Protein AF-A0A3M1JI73-F1 (afdb_monomer)

Radius of gyration: 30.57 Å; Cα contacts (8 Å, |Δi|>4): 329; chains: 1; bounding box: 72×47×86 Å

Foldseek 3Di:
DDDDDDDDDDDDDDDDDDDDDDDDDDDDDPDDDDDDDPDPPPVVVVVVVVVVVVVVVVVVVVVVVVPPPQQDWDDALNWTWGQDPQATWTDQPNDIDGANDDPVVLVVADDDLVLLVLQLVEQEEEEEEEPPAPCVPLQVVLLVSLQVLCCVPRVRHYHYEYCDDDPVDPHHNDDQVNADSHYAYEYEYEDPDAHWDDDPSYIYGYDPHSSSSSSNSRSSSCSNSVSHD

pLDDT: mean 89.9, std 13.48, range [47.12, 98.75]

Sequence (229 aa):
MTRKEKNKEPHEPRTKRINIKPPARSPMSYFRPKPRRRKKDNRSTKILLTVVTAFLMITSIIGFLGNSQNTEGIDYKGYTFTQTPQGWNVKVGEEKYTFYTNPYEAEKYNLSSDAVEMLKASKYIVATFDTSFDDLQALDIARFDLANELDSGLGITVFSGVAEENSTYPLPVITCDNATSMIPVVYFKSSDRAMIKRDGFCVVLEAPTGVTALKLKDRLVYGMLGIME

Secondary structure (DSSP, 8-state):
----PPP-PPPP--------PPPPPPP----PPPP-------HHHHHHHHHHHHHHHHHHHHHHHHT-----EEEETTEEEEEETTEEEEEETTEEEEESS-HHHHTTS---HHHHHHHHT-SEEEEEE-TT-TTHHHHHHHHHHHHHHHHHHH--EEEEEESS--SS----B--GGG--SSS-EEEEEE-SS-EEEEETTEEEEEESSHHHHHHHHHHHHHHHTTS--

Mean predicted aligned error: 9.88 Å

Structure (mmCIF, N/CA/C/O backbone):
data_AF-A0A3M1JI73-F1
#
_entry.id   AF-A0A3M1JI73-F1
#
loop_
_atom_site.group_PDB
_atom_site.id
_atom_site.type_symbol
_atom_site.label_atom_id
_atom_site.label_alt_id
_atom_site.label_comp_id
_atom_site.label_asym_id
_atom_site.label_entity_id
_atom_site.label_seq_id
_atom_site.pdbx_PDB_ins_code
_atom_site.Cartn_x
_atom_site.Cartn_y
_atom_site.Cartn_z
_atom_site.occupancy
_atom_site.B_iso_or_equiv
_atom_site.auth_seq_id
_atom_site.auth_comp_id
_atom_site.auth_asym_id
_atom_site.auth_atom_id
_atom_site.pdbx_PDB_model_num
ATOM 1 N N . MET A 1 1 ? 50.535 -16.342 -10.534 1.00 48.78 1 MET A N 1
ATOM 2 C CA . MET A 1 1 ? 50.905 -15.177 -9.699 1.00 48.78 1 MET A CA 1
ATOM 3 C C . MET A 1 1 ? 49.702 -14.797 -8.850 1.00 48.78 1 MET A C 1
ATOM 5 O O . MET A 1 1 ? 48.779 -14.173 -9.346 1.00 48.78 1 MET A O 1
ATOM 9 N N . THR A 1 2 ? 49.664 -15.271 -7.609 1.00 47.12 2 THR A N 1
ATOM 10 C CA . THR A 1 2 ? 48.548 -15.131 -6.663 1.00 47.12 2 THR A CA 1
ATOM 11 C C . THR A 1 2 ? 48.867 -14.019 -5.665 1.00 47.12 2 THR A C 1
ATOM 13 O O . THR A 1 2 ? 49.821 -14.123 -4.894 1.00 47.12 2 THR A O 1
ATOM 16 N N . ARG A 1 3 ? 48.103 -12.920 -5.694 1.00 52.53 3 ARG A N 1
ATOM 17 C CA . ARG A 1 3 ? 48.295 -11.772 -4.797 1.00 52.53 3 ARG A CA 1
ATOM 18 C C . ARG A 1 3 ? 47.356 -11.923 -3.596 1.00 52.53 3 ARG A C 1
ATOM 20 O O . ARG A 1 3 ? 46.146 -11.833 -3.741 1.00 52.53 3 ARG A O 1
ATOM 27 N N . LYS A 1 4 ? 47.934 -12.210 -2.426 1.00 56.59 4 LYS A N 1
ATOM 28 C CA . LYS A 1 4 ? 47.247 -12.248 -1.125 1.00 56.59 4 LYS A CA 1
ATOM 29 C C . LYS A 1 4 ? 46.844 -10.827 -0.718 1.00 56.59 4 LYS A C 1
ATOM 31 O O . LYS A 1 4 ? 47.727 -10.011 -0.454 1.00 56.59 4 LYS A O 1
ATOM 36 N N . GLU A 1 5 ? 45.548 -10.547 -0.626 1.00 65.56 5 GLU A N 1
ATOM 37 C CA . GLU A 1 5 ? 45.034 -9.348 0.042 1.00 65.56 5 GLU A CA 1
ATOM 38 C C . GLU A 1 5 ? 44.961 -9.576 1.555 1.00 65.56 5 GLU A C 1
ATOM 40 O O . GLU A 1 5 ? 44.423 -10.570 2.043 1.00 65.56 5 GLU A O 1
ATOM 45 N N . LYS A 1 6 ? 45.598 -8.668 2.301 1.00 63.50 6 LYS A N 1
ATOM 46 C CA . LYS A 1 6 ? 45.660 -8.664 3.762 1.00 63.50 6 LYS A CA 1
ATOM 47 C C . LYS A 1 6 ? 44.388 -8.034 4.321 1.00 63.50 6 LYS A C 1
ATOM 49 O O . LYS A 1 6 ? 44.134 -6.854 4.098 1.00 63.50 6 LYS A O 1
ATOM 54 N N . ASN A 1 7 ? 43.663 -8.826 5.101 1.00 61.94 7 ASN A N 1
ATOM 55 C CA . ASN A 1 7 ? 42.536 -8.406 5.921 1.00 61.94 7 ASN A CA 1
ATOM 56 C C . ASN A 1 7 ? 43.007 -7.382 6.972 1.00 61.94 7 ASN A C 1
ATOM 58 O O . ASN A 1 7 ? 43.994 -7.626 7.670 1.00 61.94 7 ASN A O 1
ATOM 62 N N . LYS A 1 8 ? 42.342 -6.227 7.056 1.00 66.38 8 LYS A N 1
ATOM 63 C CA . LYS A 1 8 ? 42.662 -5.139 7.991 1.00 66.38 8 LYS A CA 1
ATOM 64 C C . LYS A 1 8 ? 41.531 -5.066 9.015 1.00 66.38 8 LYS A C 1
ATOM 66 O O . LYS A 1 8 ? 40.415 -4.699 8.666 1.00 66.38 8 LYS A O 1
ATOM 71 N N . GLU A 1 9 ? 41.815 -5.473 10.248 1.00 68.06 9 GLU A N 1
ATOM 72 C CA . GLU A 1 9 ? 40.851 -5.453 11.353 1.00 68.06 9 GLU A CA 1
ATOM 73 C C . GLU A 1 9 ? 40.392 -4.016 11.676 1.00 68.06 9 GLU A C 1
ATOM 75 O O . GLU A 1 9 ? 41.216 -3.091 11.674 1.00 68.06 9 GLU A O 1
ATOM 80 N N . PRO A 1 10 ? 39.097 -3.799 11.967 1.00 63.56 10 PRO A N 1
ATOM 81 C CA . PRO A 1 10 ? 38.590 -2.500 12.379 1.00 63.56 10 PRO A CA 1
ATOM 82 C C . PRO A 1 10 ? 38.973 -2.200 13.835 1.00 63.56 10 PRO A C 1
ATOM 84 O O . PRO A 1 10 ? 38.642 -2.934 14.762 1.00 63.56 10 PRO A O 1
ATOM 87 N N . HIS A 1 11 ? 39.669 -1.079 14.025 1.00 66.56 11 HIS A N 1
ATOM 88 C CA . HIS A 1 11 ? 40.006 -0.524 15.332 1.00 66.56 11 HIS A CA 1
ATOM 89 C C . HIS A 1 11 ? 38.744 -0.063 16.078 1.00 66.56 11 HIS A C 1
ATOM 91 O O . HIS A 1 11 ? 38.070 0.880 15.665 1.00 66.56 11 HIS A O 1
ATOM 97 N N . GLU A 1 12 ? 38.475 -0.693 17.217 1.00 68.12 12 GLU A N 1
ATOM 98 C CA . GLU A 1 12 ? 37.435 -0.311 18.170 1.00 68.12 12 GLU A CA 1
ATOM 99 C C . GLU A 1 12 ? 37.761 1.059 18.817 1.00 68.12 12 GLU A C 1
ATOM 101 O O . GLU A 1 12 ? 38.858 1.248 19.364 1.00 68.12 12 GLU A O 1
ATOM 106 N N . PRO A 1 13 ? 36.859 2.058 18.763 1.00 67.00 13 PRO A N 1
ATOM 107 C CA . PRO A 1 13 ? 37.115 3.365 19.351 1.00 67.00 13 PRO A CA 1
ATOM 108 C C . PRO A 1 13 ? 37.049 3.301 20.883 1.00 67.00 13 PRO A C 1
ATOM 110 O O . PRO A 1 13 ? 35.998 3.095 21.485 1.00 67.00 13 PRO A O 1
ATOM 113 N N . ARG A 1 14 ? 38.197 3.550 21.528 1.00 65.50 14 ARG A N 1
ATOM 114 C CA . ARG A 1 14 ? 38.317 3.735 22.983 1.00 65.50 14 ARG A CA 1
ATOM 115 C C . ARG A 1 14 ? 37.369 4.835 23.473 1.00 65.50 14 ARG A C 1
ATOM 117 O O . ARG A 1 14 ? 37.613 6.024 23.257 1.00 65.50 14 ARG A O 1
ATOM 124 N N . THR A 1 15 ? 36.343 4.445 24.220 1.00 66.12 15 THR A N 1
ATOM 125 C CA . THR A 1 15 ? 35.482 5.349 24.986 1.00 66.12 15 THR A CA 1
ATOM 126 C C . THR A 1 15 ? 36.305 6.075 26.056 1.00 66.12 15 THR A C 1
ATOM 128 O O . THR A 1 15 ? 36.817 5.489 27.013 1.00 66.12 15 THR A O 1
ATOM 131 N N . LYS A 1 16 ? 36.477 7.392 25.882 1.00 68.81 16 LYS A N 1
ATOM 132 C CA . LYS A 1 16 ? 37.127 8.263 26.869 1.00 68.81 16 LYS A CA 1
ATOM 133 C C . LYS A 1 16 ? 36.244 8.349 28.114 1.00 68.81 16 LYS A C 1
ATOM 135 O O . LYS A 1 16 ? 35.147 8.898 28.065 1.00 68.81 16 LYS A O 1
ATOM 140 N N . ARG A 1 17 ? 36.742 7.836 29.242 1.00 62.91 17 ARG A N 1
ATOM 141 C CA . ARG A 1 17 ? 36.135 8.040 30.564 1.00 62.91 17 ARG A CA 1
ATOM 142 C C . ARG A 1 17 ? 36.169 9.530 30.906 1.00 62.91 17 ARG A C 1
ATOM 144 O O . ARG A 1 17 ? 37.239 10.090 31.133 1.00 62.91 17 ARG A O 1
ATOM 151 N N . ILE A 1 18 ? 35.001 10.163 30.938 1.00 69.31 18 ILE A N 1
ATOM 152 C CA . ILE A 1 18 ? 34.836 11.530 31.433 1.00 69.31 18 ILE A CA 1
ATOM 153 C C . ILE A 1 18 ? 34.866 11.462 32.961 1.00 69.31 18 ILE A C 1
ATOM 155 O O . ILE A 1 18 ? 33.997 10.863 33.591 1.00 69.31 18 ILE A O 1
ATOM 159 N N . ASN A 1 19 ? 35.911 12.038 33.551 1.00 67.19 19 ASN A N 1
ATOM 160 C CA . ASN A 1 19 ? 36.108 12.094 34.993 1.00 67.19 19 ASN A CA 1
ATOM 161 C C . ASN A 1 19 ? 35.297 13.275 35.554 1.00 67.19 19 ASN A C 1
ATOM 163 O O . ASN A 1 19 ? 35.737 14.424 35.503 1.00 67.19 19 ASN A O 1
ATOM 167 N N . ILE A 1 20 ? 34.073 13.003 36.010 1.00 72.12 20 ILE A N 1
ATOM 168 C CA . ILE A 1 20 ? 33.179 14.022 36.570 1.00 72.12 20 ILE A CA 1
ATOM 169 C C . ILE A 1 20 ? 33.630 14.319 38.003 1.00 72.12 20 ILE A C 1
ATOM 171 O O . ILE A 1 20 ? 33.486 13.499 38.909 1.00 72.12 20 ILE A O 1
ATOM 175 N N . LYS A 1 21 ? 34.199 15.510 38.198 1.00 71.56 21 LYS A N 1
ATOM 176 C CA . LYS A 1 21 ? 34.632 16.023 39.500 1.00 71.56 21 LYS A CA 1
ATOM 177 C C . LYS A 1 21 ? 33.398 16.248 40.394 1.00 71.56 21 LYS A C 1
ATOM 179 O O . LYS A 1 21 ? 32.479 16.946 39.964 1.00 71.56 21 LYS A O 1
ATOM 184 N N . PRO A 1 22 ? 33.347 15.694 41.617 1.00 71.00 22 PRO A N 1
ATOM 185 C CA . PRO A 1 22 ? 32.210 15.894 42.508 1.00 71.00 22 PRO A CA 1
ATOM 186 C C . PRO A 1 22 ? 32.094 17.373 42.926 1.00 71.00 22 PRO A C 1
ATOM 188 O O . PRO A 1 22 ? 33.119 18.010 43.195 1.00 71.00 22 PRO A O 1
ATOM 191 N N . PRO A 1 23 ? 30.873 17.939 42.985 1.00 74.38 23 PRO A N 1
ATOM 192 C CA . PRO A 1 23 ? 30.669 19.330 43.369 1.00 74.38 23 PRO A CA 1
ATOM 193 C C . PRO A 1 23 ? 31.001 19.563 44.849 1.00 74.38 23 PRO A C 1
ATOM 195 O O . PRO A 1 23 ? 30.750 18.722 45.715 1.00 74.38 23 PRO A O 1
ATOM 198 N N . ALA A 1 24 ? 31.583 20.732 45.126 1.00 73.12 24 ALA A N 1
ATOM 199 C CA . ALA A 1 24 ? 31.997 21.164 46.454 1.00 73.12 24 ALA A CA 1
ATOM 200 C C . ALA A 1 24 ? 30.797 21.277 47.409 1.00 73.12 24 ALA A C 1
ATOM 202 O O . ALA A 1 24 ? 29.777 21.884 47.081 1.00 73.12 24 ALA A O 1
ATOM 203 N N . ARG A 1 25 ? 30.933 20.697 48.608 1.00 65.50 25 ARG A N 1
ATOM 204 C CA . ARG A 1 25 ? 29.928 20.776 49.676 1.00 65.50 25 ARG A CA 1
ATOM 205 C C . ARG A 1 25 ? 29.866 22.202 50.222 1.00 65.50 25 ARG A C 1
ATOM 207 O O . ARG A 1 25 ? 30.849 22.700 50.765 1.00 65.50 25 ARG A O 1
ATOM 214 N N . SER A 1 26 ? 28.710 22.837 50.090 1.00 75.88 26 SER A N 1
ATOM 215 C CA . SER A 1 26 ? 28.404 24.141 50.674 1.00 75.88 26 SER A CA 1
ATOM 216 C C . SER A 1 26 ? 28.192 24.049 52.196 1.00 75.88 26 SER A C 1
ATOM 218 O O . SER A 1 26 ? 27.747 23.013 52.700 1.00 75.88 26 SER A O 1
ATOM 220 N N . PRO A 1 27 ? 28.526 25.116 52.948 1.00 63.53 27 PRO A N 1
ATOM 221 C CA . PRO A 1 27 ? 28.460 25.131 54.404 1.00 63.53 27 PRO A CA 1
ATOM 222 C C . PRO A 1 27 ? 27.018 25.013 54.909 1.00 63.53 27 PRO A C 1
ATOM 224 O O . PRO A 1 27 ? 26.107 25.706 54.457 1.00 63.53 27 PRO A O 1
ATOM 227 N N . MET A 1 28 ? 26.842 24.114 55.874 1.00 57.91 28 MET A N 1
ATOM 228 C CA . MET A 1 28 ? 25.580 23.794 56.528 1.00 57.91 28 MET A CA 1
ATOM 229 C C . MET A 1 28 ? 25.112 24.997 57.363 1.00 57.91 28 MET A C 1
ATOM 231 O O . MET A 1 28 ? 25.656 25.282 58.429 1.00 57.91 28 MET A O 1
ATOM 235 N N . SER A 1 29 ? 24.116 25.731 56.858 1.00 69.31 29 SER A N 1
ATOM 236 C CA . SER A 1 29 ? 23.480 26.821 57.593 1.00 69.31 29 SER A CA 1
ATOM 237 C C . SER A 1 29 ? 22.539 26.245 58.654 1.00 69.31 29 SER A C 1
ATOM 239 O O . SER A 1 29 ? 21.631 25.463 58.369 1.00 69.31 29 SER A O 1
ATOM 241 N N . TYR A 1 30 ? 22.781 26.607 59.915 1.00 70.00 30 TYR A N 1
ATOM 242 C CA . TYR A 1 30 ? 21.954 26.190 61.043 1.00 70.00 30 TYR A CA 1
ATOM 243 C C . TYR A 1 30 ? 20.571 26.837 60.941 1.00 70.00 30 TYR A C 1
ATOM 245 O O . TYR A 1 30 ? 20.362 28.004 61.278 1.00 70.00 30 TYR A O 1
ATOM 253 N N . PHE A 1 31 ? 19.615 26.051 60.453 1.00 70.25 31 PHE A N 1
ATOM 254 C CA . PHE A 1 31 ? 18.215 26.423 60.343 1.00 70.25 31 PHE A CA 1
ATOM 255 C C . PHE A 1 31 ? 17.619 26.551 61.751 1.00 70.25 31 PHE A C 1
ATOM 257 O O . PHE A 1 31 ? 17.364 25.554 62.424 1.00 70.25 31 PHE A O 1
ATOM 264 N N . ARG A 1 32 ? 17.404 27.783 62.229 1.00 67.56 32 ARG A N 1
ATOM 265 C CA . ARG A 1 32 ? 16.674 28.018 63.484 1.00 67.56 32 ARG A CA 1
ATOM 266 C C . ARG A 1 32 ? 15.195 27.658 63.274 1.00 67.56 32 ARG A C 1
ATOM 268 O O . ARG A 1 32 ? 14.540 28.298 62.445 1.00 67.56 32 ARG A O 1
ATOM 275 N N . PRO A 1 33 ? 14.636 26.670 63.995 1.00 66.00 33 PRO A N 1
ATOM 276 C CA . PRO A 1 33 ? 13.236 26.305 63.841 1.00 66.00 33 PRO A CA 1
ATOM 277 C C . PRO A 1 33 ? 12.342 27.455 64.323 1.00 66.00 33 PRO A C 1
ATOM 279 O O . PRO A 1 33 ? 12.358 27.834 65.492 1.00 66.00 33 PRO A O 1
ATOM 282 N N . LYS A 1 34 ? 11.557 28.031 63.404 1.00 73.06 34 LYS A N 1
ATOM 283 C CA . LYS A 1 34 ? 10.519 29.016 63.739 1.00 73.06 34 LYS A CA 1
ATOM 284 C C . LYS A 1 34 ? 9.459 28.366 64.648 1.00 73.06 34 LYS A C 1
ATOM 286 O O . LYS A 1 34 ? 9.095 27.210 64.415 1.00 73.06 34 LYS A O 1
ATOM 291 N N . PRO A 1 35 ? 8.916 29.093 65.642 1.00 66.38 35 PRO A N 1
ATOM 292 C CA . PRO A 1 35 ? 7.883 28.572 66.531 1.00 66.38 35 PRO A CA 1
ATOM 293 C C . PRO A 1 35 ? 6.655 28.111 65.733 1.00 66.38 35 PRO A C 1
ATOM 295 O O . PRO A 1 35 ? 6.082 28.859 64.935 1.00 66.38 35 PRO A O 1
ATOM 298 N N . ARG A 1 36 ? 6.265 26.846 65.943 1.00 60.78 36 ARG A N 1
ATOM 299 C CA . ARG A 1 36 ? 5.090 26.204 65.337 1.00 60.78 36 ARG A CA 1
ATOM 300 C C . ARG A 1 36 ? 3.821 26.945 65.768 1.00 60.78 36 ARG A C 1
ATOM 302 O O . ARG A 1 36 ? 3.262 26.672 66.827 1.00 60.78 36 ARG A O 1
ATOM 309 N N . ARG A 1 37 ? 3.321 27.849 64.919 1.00 65.19 37 ARG A N 1
ATOM 310 C CA . ARG A 1 37 ? 1.927 28.309 64.990 1.00 65.19 37 ARG A CA 1
ATOM 311 C C . ARG A 1 37 ? 1.029 27.071 64.910 1.00 65.19 37 ARG A C 1
ATOM 313 O O . ARG A 1 37 ? 1.147 26.299 63.957 1.00 65.19 37 ARG A O 1
ATOM 320 N N . ARG A 1 38 ? 0.167 26.861 65.913 1.00 57.44 38 ARG A N 1
ATOM 321 C CA . ARG A 1 38 ? -0.858 25.805 65.917 1.00 57.44 38 ARG A CA 1
ATOM 322 C C . ARG A 1 38 ? -1.724 25.974 64.665 1.00 57.44 38 ARG A C 1
ATOM 324 O O . ARG A 1 38 ? -2.597 26.835 64.618 1.00 57.44 38 ARG A O 1
ATOM 331 N N . LYS A 1 39 ? -1.439 25.182 63.627 1.00 60.97 39 LYS A N 1
ATOM 332 C CA . LYS A 1 39 ? -2.298 25.048 62.449 1.00 60.97 39 LYS A CA 1
ATOM 333 C C . LYS A 1 39 ? -3.611 24.454 62.944 1.00 60.97 39 LYS A C 1
ATOM 335 O O . LYS A 1 39 ? -3.631 23.304 63.372 1.00 60.97 39 LYS A O 1
ATOM 340 N N . LYS A 1 40 ? -4.677 25.255 62.911 1.00 62.88 40 LYS A N 1
ATOM 341 C CA . LYS A 1 40 ? -6.056 24.778 63.031 1.00 62.88 40 LYS A CA 1
ATOM 342 C C . LYS A 1 40 ? -6.211 23.672 61.982 1.00 62.88 40 LYS A C 1
ATOM 344 O O . LYS A 1 40 ? -6.004 23.918 60.794 1.00 62.88 40 LYS A O 1
ATOM 349 N N . ASP A 1 41 ? -6.359 22.435 62.449 1.00 64.62 41 ASP A N 1
ATOM 350 C CA . ASP A 1 41 ? -6.243 21.245 61.612 1.00 64.62 41 ASP A CA 1
ATOM 351 C C . ASP A 1 41 ? -7.509 21.136 60.759 1.00 64.62 41 ASP A C 1
ATOM 353 O O . ASP A 1 41 ? -8.529 20.592 61.169 1.00 64.62 41 ASP A O 1
ATOM 357 N N . ASN A 1 42 ? -7.449 21.729 59.570 1.00 72.75 42 ASN A N 1
ATOM 358 C CA . ASN A 1 42 ? -8.489 21.701 58.547 1.00 72.75 42 ASN A CA 1
ATOM 359 C C . ASN A 1 42 ? -8.576 20.299 57.903 1.00 72.75 42 ASN A C 1
ATOM 361 O O . ASN A 1 42 ? -8.435 20.144 56.688 1.00 72.75 42 ASN A O 1
ATOM 365 N N . ARG A 1 43 ? -8.741 19.247 58.720 1.00 80.00 43 ARG A N 1
ATOM 366 C CA . ARG A 1 43 ? -8.838 17.851 58.258 1.00 80.00 43 ARG A CA 1
ATOM 367 C C . ARG A 1 43 ? -9.991 17.669 57.279 1.00 80.00 43 ARG A C 1
ATOM 369 O O . ARG A 1 43 ? -9.807 17.012 56.262 1.00 80.00 43 ARG A O 1
ATOM 376 N N . SER A 1 44 ? -11.128 18.316 57.534 1.00 84.50 44 SER A N 1
ATOM 377 C CA . SER A 1 44 ? -12.293 18.281 56.642 1.00 84.50 44 SER A CA 1
ATOM 378 C C . SER A 1 44 ? -11.988 18.869 55.263 1.00 84.50 44 SER A C 1
ATOM 380 O O . SER A 1 44 ? -12.374 18.292 54.253 1.00 84.50 44 SER A O 1
ATOM 382 N N . THR A 1 45 ? -11.222 19.960 55.193 1.00 86.50 45 THR A N 1
ATOM 383 C CA . THR A 1 45 ? -10.858 20.606 53.923 1.00 86.50 45 THR A CA 1
ATOM 384 C C . THR A 1 45 ? -9.872 19.763 53.112 1.00 86.50 45 THR A C 1
ATOM 386 O O . THR A 1 45 ? -9.958 19.726 51.890 1.00 86.50 45 THR A O 1
ATOM 389 N N . LYS A 1 46 ? -8.964 19.036 53.780 1.00 89.44 46 LYS A N 1
ATOM 390 C CA . LYS A 1 46 ? -8.051 18.089 53.116 1.00 89.44 46 LYS A CA 1
ATOM 391 C C . LYS A 1 46 ? -8.792 16.873 52.555 1.00 89.44 46 LYS A C 1
ATOM 393 O O . LYS A 1 46 ? -8.492 16.444 51.444 1.00 89.44 46 LYS A O 1
ATOM 398 N N . ILE A 1 47 ? -9.761 16.340 53.302 1.00 95.19 47 ILE A N 1
ATOM 399 C CA . ILE A 1 47 ? -10.586 15.212 52.849 1.00 95.19 47 ILE A CA 1
ATOM 400 C C . ILE A 1 47 ? -11.434 15.635 51.645 1.00 95.19 47 ILE A C 1
ATOM 402 O O . ILE A 1 47 ? -11.404 14.953 50.626 1.00 95.19 47 ILE A O 1
ATOM 406 N N . LEU A 1 48 ? -12.098 16.794 51.714 1.00 94.88 48 LEU A N 1
ATOM 407 C CA . LEU A 1 48 ? -12.890 17.332 50.604 1.00 94.88 48 LEU A CA 1
ATOM 408 C C . LEU A 1 48 ? -12.050 17.504 49.332 1.00 94.88 48 LEU A C 1
ATOM 410 O O . LEU A 1 48 ? -12.459 17.055 48.266 1.00 94.88 48 LEU A O 1
ATOM 414 N N . LEU A 1 49 ? -10.859 18.102 49.455 1.00 95.06 49 LEU A N 1
ATOM 415 C CA . LEU A 1 49 ? -9.946 18.277 48.325 1.00 95.06 49 LEU A CA 1
ATOM 416 C C . LEU A 1 49 ? -9.601 16.930 47.673 1.00 95.06 49 LEU A C 1
ATOM 418 O O . LEU A 1 49 ? -9.617 16.836 46.453 1.00 95.06 49 LEU A O 1
ATOM 422 N N . THR A 1 50 ? -9.339 15.901 48.486 1.00 96.50 50 THR A N 1
ATOM 423 C CA . THR A 1 50 ? -8.971 14.552 48.021 1.00 96.50 50 THR A CA 1
ATOM 424 C C . THR A 1 50 ? -10.126 13.857 47.299 1.00 96.50 50 THR A C 1
ATOM 426 O O . THR A 1 50 ? -9.917 13.192 46.289 1.00 96.50 50 THR A O 1
ATO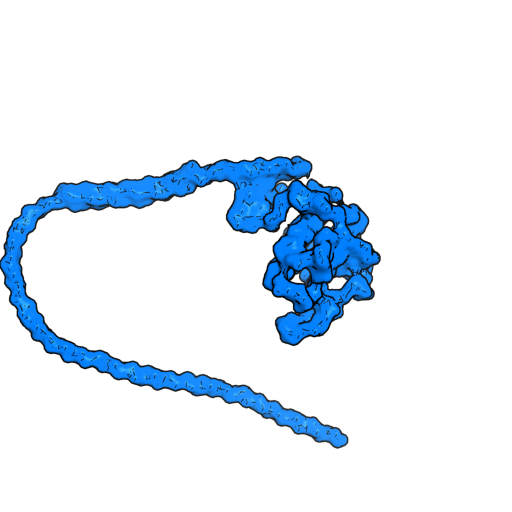M 429 N N . VAL A 1 51 ? -11.357 14.022 47.791 1.00 97.25 51 VAL A N 1
ATOM 430 C CA . VAL A 1 51 ? -12.553 13.450 47.153 1.00 97.25 51 VAL A CA 1
ATOM 431 C C . VAL A 1 51 ? -12.823 14.118 45.807 1.00 97.25 51 VAL A C 1
ATOM 433 O O . VAL A 1 51 ? -13.097 13.422 44.834 1.00 97.25 51 VAL A O 1
ATOM 436 N N . VAL A 1 52 ? -12.693 15.445 45.717 1.00 97.62 52 VAL A N 1
ATOM 437 C CA . VAL A 1 52 ? -12.887 16.170 44.452 1.00 97.62 52 VAL A CA 1
ATOM 438 C C . VAL A 1 52 ? -11.830 15.772 43.422 1.00 97.62 52 VAL A C 1
ATOM 440 O O . VAL A 1 52 ? -12.178 15.513 42.274 1.00 97.62 52 VAL A O 1
ATOM 443 N N . THR A 1 53 ? -10.554 15.656 43.805 1.00 96.69 53 THR A N 1
ATOM 444 C CA . THR A 1 53 ? -9.517 15.185 42.871 1.00 96.69 53 THR A CA 1
ATOM 445 C C . THR A 1 53 ? -9.723 13.735 42.448 1.00 96.69 53 THR A C 1
ATOM 447 O O . THR A 1 53 ? -9.554 13.433 41.268 1.00 96.69 53 THR A O 1
ATOM 450 N N . ALA A 1 54 ? -10.134 12.845 43.355 1.00 97.56 54 ALA A N 1
ATOM 451 C CA . ALA A 1 54 ? -10.473 11.468 42.997 1.00 97.56 54 ALA A CA 1
ATOM 452 C C . ALA A 1 54 ? -11.660 11.410 42.020 1.00 97.56 54 ALA A C 1
ATOM 454 O O . ALA A 1 54 ? -11.605 10.696 41.021 1.00 97.56 54 ALA A O 1
ATOM 455 N N . PHE A 1 55 ? -12.699 12.212 42.260 1.00 97.44 55 PHE A N 1
ATOM 456 C CA . PHE A 1 55 ? -13.856 12.316 41.376 1.00 97.44 55 PHE A CA 1
ATOM 457 C C . PHE A 1 55 ? -13.471 12.833 39.983 1.00 97.44 55 PHE A C 1
ATOM 459 O O . PHE A 1 55 ? -13.903 12.262 38.983 1.00 97.44 55 PHE A O 1
ATOM 466 N N . LEU A 1 56 ? -12.609 13.852 39.900 1.00 96.56 56 LEU A N 1
ATOM 467 C CA . LEU A 1 56 ? -12.102 14.376 38.626 1.00 96.56 56 LEU A CA 1
ATOM 468 C C . LEU A 1 56 ? -11.298 13.326 37.845 1.00 96.56 56 LEU A C 1
ATOM 470 O O . LEU A 1 56 ? -11.467 13.204 36.634 1.00 96.56 56 LEU A O 1
ATOM 474 N N . MET A 1 57 ? -10.479 12.516 38.523 1.00 95.56 57 MET A N 1
ATOM 475 C CA . MET A 1 57 ? -9.754 11.429 37.858 1.00 95.56 57 MET A CA 1
ATOM 476 C C . MET A 1 57 ? -10.701 10.345 37.324 1.00 95.56 57 MET A C 1
ATOM 478 O O . MET A 1 57 ? -10.550 9.926 36.179 1.00 95.56 57 MET A O 1
ATOM 482 N N . ILE A 1 58 ? -11.721 9.942 38.087 1.00 95.44 58 ILE A N 1
ATOM 483 C CA . ILE A 1 58 ? -12.682 8.909 37.654 1.00 95.44 58 ILE A CA 1
ATOM 484 C C . ILE A 1 58 ? -13.554 9.410 36.492 1.00 95.44 58 ILE A C 1
ATOM 486 O O . ILE A 1 58 ? -13.742 8.705 35.502 1.00 95.44 58 ILE A O 1
ATOM 490 N N . THR A 1 59 ? -14.056 10.643 36.578 1.00 95.25 59 THR A N 1
ATOM 491 C CA . THR A 1 59 ? -14.903 11.237 35.527 1.00 95.25 59 THR A CA 1
ATOM 492 C C . THR A 1 59 ? -14.153 11.478 34.219 1.00 95.25 59 THR A C 1
ATOM 494 O O . THR A 1 59 ? -14.755 11.346 33.155 1.00 95.25 59 THR A O 1
ATOM 497 N N . SER A 1 60 ? -12.840 11.735 34.265 1.00 90.06 60 SER A N 1
ATOM 498 C CA . SER A 1 60 ? -12.023 11.877 33.052 1.00 90.06 60 SER A CA 1
ATOM 499 C C . SER A 1 60 ? -11.993 10.608 32.184 1.00 90.06 60 SER A C 1
ATOM 501 O O . SER A 1 60 ? -12.053 10.701 30.960 1.00 90.06 60 SER A O 1
ATOM 503 N N . ILE A 1 61 ? -11.994 9.421 32.803 1.00 90.75 61 ILE A N 1
ATOM 504 C CA . ILE A 1 61 ? -11.994 8.132 32.089 1.00 90.75 61 ILE A CA 1
ATOM 505 C C . ILE A 1 61 ? -13.346 7.900 31.402 1.00 90.75 61 ILE A C 1
ATOM 507 O O . ILE A 1 61 ? -13.401 7.451 30.259 1.00 90.75 61 ILE A O 1
ATOM 511 N N . ILE A 1 62 ? -14.443 8.252 32.078 1.00 89.69 62 ILE A N 1
ATOM 512 C CA . ILE A 1 62 ? -15.803 8.087 31.545 1.00 89.69 62 ILE A CA 1
ATOM 513 C C . ILE A 1 62 ? -16.032 9.016 30.346 1.00 89.69 62 ILE A C 1
ATOM 515 O O . ILE A 1 62 ? -16.614 8.589 29.352 1.00 89.69 62 ILE A O 1
ATOM 519 N N . GLY A 1 63 ? -15.528 10.254 30.399 1.00 80.38 63 GLY A N 1
ATOM 520 C CA . GLY A 1 63 ? -15.600 11.186 29.269 1.00 80.38 63 GLY A CA 1
ATOM 521 C C . GLY A 1 63 ? -14.872 10.677 28.021 1.00 80.38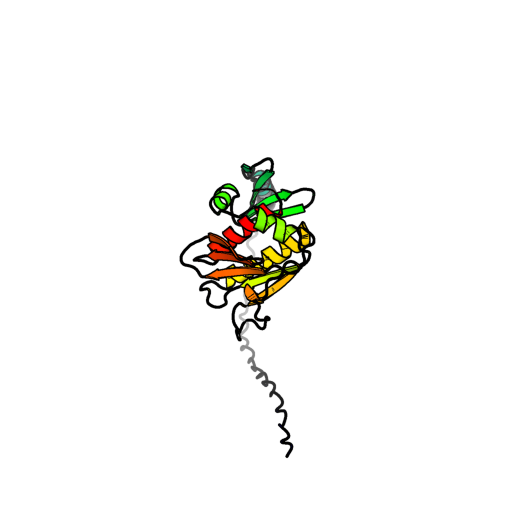 63 GLY A C 1
ATOM 522 O O . GLY A 1 63 ? -15.356 10.875 26.910 1.00 80.38 63 GLY A O 1
ATOM 523 N N . PHE A 1 64 ? -13.755 9.964 28.195 1.00 81.12 64 PHE A N 1
ATOM 524 C CA . PHE A 1 64 ? -13.015 9.366 27.082 1.00 81.12 64 PHE A CA 1
ATOM 525 C C . PHE A 1 64 ? -13.762 8.178 26.451 1.00 81.12 64 PHE A C 1
ATOM 527 O O . PHE A 1 64 ? -13.789 8.052 25.231 1.00 81.12 64 PHE A O 1
ATOM 534 N N . LEU A 1 65 ? -14.425 7.346 27.262 1.00 75.75 65 LEU A N 1
ATOM 535 C CA . LEU A 1 65 ? -15.223 6.212 26.773 1.00 75.75 65 LEU A CA 1
ATOM 536 C C . LEU A 1 65 ? -16.545 6.653 26.121 1.00 75.75 65 LEU A C 1
ATOM 538 O O . LEU A 1 65 ? -16.968 6.064 25.130 1.00 75.75 65 LEU A O 1
ATOM 542 N N . GLY A 1 66 ? -17.186 7.700 26.650 1.00 67.75 66 GLY A N 1
ATOM 543 C CA . GLY A 1 66 ? -18.445 8.239 26.123 1.00 67.75 66 GLY A CA 1
ATOM 544 C C . GLY A 1 66 ? -18.295 9.027 24.819 1.00 67.75 66 GLY A C 1
ATOM 545 O O . GLY A 1 66 ? -19.279 9.227 24.115 1.00 67.75 66 GLY A O 1
ATOM 546 N N . ASN A 1 67 ? -17.072 9.440 24.479 1.00 56.81 67 ASN A N 1
ATOM 547 C CA . ASN A 1 67 ? -16.752 10.115 23.225 1.00 56.81 67 ASN A CA 1
ATOM 548 C C . ASN A 1 67 ? -16.117 9.166 22.198 1.00 56.81 67 ASN A C 1
ATOM 550 O O . ASN A 1 67 ? -15.392 9.621 21.312 1.00 56.81 67 ASN A O 1
ATOM 554 N N . SER A 1 68 ? -16.407 7.860 22.293 1.00 56.03 68 SER A N 1
ATOM 5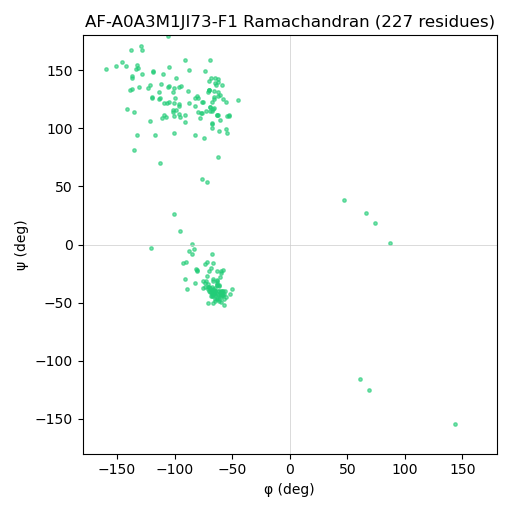55 C CA . SER A 1 68 ? -16.338 6.952 21.146 1.00 56.03 68 SER A CA 1
ATOM 556 C C . SER A 1 68 ? -17.361 7.439 20.123 1.00 56.03 68 SER A C 1
ATOM 558 O O . SER A 1 68 ? -18.461 6.901 20.020 1.00 56.03 68 SER A O 1
ATOM 560 N N . GLN A 1 69 ? -17.018 8.528 19.431 1.00 61.81 69 GLN A N 1
ATOM 561 C CA . GLN A 1 69 ? -17.717 9.000 18.253 1.00 61.81 69 GLN A CA 1
ATOM 562 C C . GLN A 1 69 ? -17.955 7.763 17.404 1.00 61.81 69 GLN A C 1
ATOM 564 O O . GLN A 1 69 ? -17.009 7.022 17.133 1.00 61.81 69 GLN A O 1
ATOM 569 N N . ASN A 1 70 ? -19.216 7.505 17.066 1.00 61.03 70 ASN A N 1
ATOM 570 C CA . ASN A 1 70 ? -19.533 6.596 15.983 1.00 61.03 70 ASN A CA 1
ATOM 571 C C . ASN A 1 70 ? -18.760 7.143 14.785 1.00 61.03 70 ASN A C 1
ATOM 573 O O . ASN A 1 70 ? -19.184 8.131 14.193 1.00 61.03 70 ASN A O 1
ATOM 577 N N . THR A 1 71 ? -17.567 6.608 14.524 1.00 71.81 71 THR A N 1
ATOM 578 C CA . THR A 1 71 ? -16.801 6.951 13.341 1.00 71.81 71 THR A CA 1
ATOM 579 C C . THR A 1 71 ? -17.700 6.536 12.204 1.00 71.81 71 THR A C 1
ATOM 581 O O . THR A 1 71 ? -17.974 5.347 12.045 1.00 71.81 71 THR A O 1
ATOM 584 N N . GLU A 1 72 ? -18.276 7.536 11.536 1.00 83.62 72 GLU A N 1
ATOM 585 C CA . GLU A 1 72 ? -19.257 7.327 10.484 1.00 83.62 72 GLU A CA 1
ATOM 586 C C . GLU A 1 72 ? -18.642 6.348 9.489 1.00 83.62 72 GLU A C 1
ATOM 588 O O . GLU A 1 72 ? -17.622 6.624 8.852 1.00 83.62 72 GLU A O 1
ATOM 593 N N . GLY A 1 73 ? -19.202 5.140 9.471 1.00 92.75 73 GLY A N 1
ATOM 594 C CA . GLY A 1 73 ? -18.815 4.141 8.504 1.00 92.75 73 GLY A CA 1
ATOM 595 C C . GLY A 1 73 ? -19.317 4.589 7.142 1.00 92.75 73 GLY A C 1
ATOM 596 O O . GLY A 1 73 ? -20.422 5.122 7.037 1.00 92.75 73 GLY A O 1
ATOM 597 N N . ILE A 1 74 ? -18.519 4.377 6.104 1.00 96.50 74 ILE A N 1
ATOM 598 C CA . ILE A 1 74 ? -19.001 4.492 4.729 1.00 96.50 74 ILE A CA 1
ATOM 599 C C . ILE A 1 74 ? -19.256 3.086 4.201 1.00 96.50 74 ILE A C 1
ATOM 601 O O . ILE A 1 74 ? -18.405 2.205 4.324 1.00 96.50 74 ILE A O 1
ATOM 605 N N . ASP A 1 75 ? -20.423 2.870 3.609 1.00 97.38 75 ASP A N 1
ATOM 606 C CA . ASP A 1 75 ? -20.714 1.624 2.909 1.00 97.38 75 ASP A CA 1
ATOM 607 C C . ASP A 1 75 ? -20.270 1.749 1.446 1.00 97.38 75 ASP A C 1
ATOM 609 O O . ASP A 1 75 ? -20.561 2.741 0.771 1.00 97.38 75 ASP A O 1
ATOM 613 N N . TYR A 1 76 ? -19.545 0.746 0.950 1.00 97.88 76 TYR A N 1
ATOM 614 C CA . TYR A 1 76 ? -19.052 0.666 -0.424 1.00 97.88 76 TYR A CA 1
ATOM 615 C C . TYR A 1 76 ? -19.157 -0.773 -0.938 1.00 97.88 76 TYR A C 1
ATOM 617 O O . TYR A 1 76 ? -18.525 -1.676 -0.394 1.00 97.88 76 TYR A O 1
ATOM 625 N N . LYS A 1 77 ? -19.968 -0.998 -1.982 1.00 96.88 77 LYS A N 1
ATOM 626 C CA . LYS A 1 77 ? -20.181 -2.316 -2.627 1.00 96.88 77 LYS A CA 1
ATOM 627 C C . LYS A 1 77 ? -20.435 -3.471 -1.633 1.00 96.88 77 LYS A C 1
ATOM 629 O O . LYS A 1 77 ? -19.975 -4.587 -1.832 1.00 96.88 77 LYS A O 1
ATOM 634 N N . GLY A 1 78 ? -21.185 -3.201 -0.560 1.00 96.50 78 GLY A N 1
ATOM 635 C CA . GLY A 1 78 ? -21.530 -4.194 0.469 1.00 96.50 78 GLY A CA 1
ATOM 636 C C . GLY A 1 78 ? -20.504 -4.352 1.598 1.00 96.50 78 GLY A C 1
ATOM 637 O O . GLY A 1 78 ? -20.727 -5.152 2.502 1.00 96.50 78 GLY A O 1
ATOM 638 N N . TYR A 1 79 ? -19.418 -3.576 1.581 1.00 98.12 79 TYR A N 1
ATOM 639 C CA . TYR A 1 79 ? -18.424 -3.515 2.648 1.00 98.12 79 TYR A CA 1
ATOM 640 C C . TYR A 1 79 ? -18.561 -2.218 3.443 1.00 98.12 79 TYR A C 1
ATOM 642 O O . TYR A 1 79 ? -18.662 -1.140 2.859 1.00 98.12 79 TYR A O 1
ATOM 650 N N . THR A 1 80 ? -18.502 -2.312 4.770 1.00 97.44 80 THR A N 1
ATOM 651 C CA . THR A 1 80 ? -18.498 -1.141 5.654 1.00 97.44 80 THR A CA 1
ATOM 652 C C . THR A 1 80 ? -17.065 -0.775 6.020 1.00 97.44 80 THR A C 1
ATOM 654 O O . THR A 1 80 ? -16.342 -1.562 6.638 1.00 97.44 80 THR A O 1
ATOM 657 N N . PHE A 1 81 ? -16.662 0.435 5.651 1.00 97.81 81 PHE A N 1
ATOM 658 C CA . PHE A 1 81 ? -15.362 1.009 5.957 1.00 97.81 81 PHE A CA 1
ATOM 659 C C . PHE A 1 81 ? -15.469 1.949 7.150 1.00 97.81 81 PHE A C 1
ATOM 661 O O . PHE A 1 81 ? -16.252 2.894 7.131 1.00 97.81 81 PHE A O 1
ATOM 668 N N . THR A 1 82 ? -14.645 1.739 8.170 1.00 96.56 82 THR A N 1
ATOM 669 C CA . THR A 1 82 ? -14.594 2.593 9.361 1.00 96.56 82 THR A CA 1
ATOM 670 C C . THR A 1 82 ? -13.298 3.391 9.370 1.00 96.56 82 THR A C 1
ATOM 672 O O . THR A 1 82 ? -12.210 2.810 9.379 1.00 96.56 82 THR A O 1
ATOM 675 N N . GLN A 1 83 ? -13.397 4.719 9.407 1.00 95.56 83 GLN A N 1
ATOM 676 C CA . GLN A 1 83 ? -12.226 5.582 9.525 1.00 95.56 83 GLN A CA 1
ATOM 677 C C . GLN A 1 83 ? -11.621 5.483 10.935 1.00 95.56 83 GLN A C 1
ATOM 679 O O . GLN A 1 83 ? -12.324 5.589 11.940 1.00 95.56 83 GLN A O 1
ATOM 684 N N . THR A 1 84 ? -10.308 5.288 11.023 1.00 94.75 84 THR A N 1
ATOM 685 C CA . THR A 1 84 ? -9.517 5.333 12.260 1.00 94.75 84 THR A CA 1
ATOM 686 C C . THR A 1 84 ? -8.307 6.253 12.076 1.00 94.75 84 THR A C 1
ATOM 688 O O . THR A 1 84 ? -8.021 6.674 10.954 1.00 94.75 84 THR A O 1
ATOM 691 N N . PRO A 1 85 ? -7.554 6.583 13.143 1.00 93.94 85 PRO A N 1
ATOM 692 C CA . PRO A 1 85 ? -6.356 7.417 13.013 1.00 93.94 85 PRO A CA 1
ATOM 693 C C . PRO A 1 85 ? -5.282 6.853 12.068 1.00 93.94 85 PRO A C 1
ATOM 695 O O . PRO A 1 85 ? -4.444 7.606 11.586 1.00 93.94 85 PRO A O 1
ATOM 698 N N . GLN A 1 86 ? -5.290 5.539 11.826 1.00 94.00 86 GLN A N 1
ATOM 699 C CA . GLN A 1 86 ? -4.345 4.836 10.955 1.00 94.00 86 GLN A CA 1
ATOM 700 C C . GLN A 1 86 ? -4.809 4.740 9.496 1.00 94.00 86 GLN A C 1
ATOM 702 O O . GLN A 1 86 ? -3.994 4.412 8.642 1.00 94.00 86 GLN A O 1
ATOM 707 N N . GLY A 1 87 ? -6.087 5.000 9.202 1.00 96.12 87 GLY A N 1
ATOM 708 C CA . GLY A 1 87 ? -6.642 4.846 7.859 1.00 96.12 87 GLY A CA 1
ATOM 709 C C . GLY A 1 87 ? -8.079 4.331 7.853 1.00 96.12 87 GLY A C 1
ATOM 710 O O . GLY A 1 87 ? -8.839 4.516 8.800 1.00 96.12 87 GLY A O 1
ATOM 711 N N . TRP A 1 88 ? -8.459 3.685 6.763 1.00 97.50 88 TRP A N 1
ATOM 712 C CA . TRP A 1 88 ? -9.762 3.085 6.531 1.00 97.50 88 TRP A CA 1
ATOM 713 C C . TRP A 1 88 ? -9.698 1.593 6.808 1.00 97.50 88 TRP A C 1
ATOM 715 O O . TRP A 1 88 ? -9.001 0.854 6.119 1.00 97.50 88 TRP A O 1
ATOM 725 N N . ASN A 1 89 ? -10.438 1.147 7.814 1.00 97.19 89 ASN A N 1
ATOM 726 C CA . ASN A 1 89 ? -10.523 -0.262 8.154 1.00 97.19 89 ASN A CA 1
ATOM 727 C C . ASN A 1 89 ? -11.723 -0.911 7.480 1.00 97.19 89 ASN A C 1
ATOM 729 O O . ASN A 1 89 ? -12.825 -0.375 7.557 1.00 97.19 89 ASN A O 1
ATOM 733 N N . VAL A 1 90 ? -11.532 -2.100 6.922 1.00 97.75 90 VAL A N 1
ATOM 734 C CA . VAL A 1 90 ? -12.613 -2.936 6.392 1.00 97.75 90 VAL A CA 1
ATOM 735 C C . VAL A 1 90 ? -12.391 -4.381 6.805 1.00 97.75 90 VAL A C 1
ATOM 737 O O . VAL A 1 90 ? -11.256 -4.850 6.919 1.00 97.75 90 VAL A O 1
ATOM 740 N N . LYS A 1 91 ? -13.490 -5.086 7.065 1.00 97.44 91 LYS A N 1
ATOM 741 C CA . LYS A 1 91 ? -13.473 -6.517 7.354 1.00 97.44 91 LYS A CA 1
ATOM 742 C C . LYS A 1 91 ? -13.878 -7.284 6.098 1.00 97.44 91 LYS A C 1
ATOM 744 O O . LYS A 1 91 ? -14.976 -7.071 5.587 1.00 97.44 91 LYS A O 1
ATOM 749 N N . VAL A 1 92 ? -13.008 -8.169 5.617 1.00 97.00 92 VAL A N 1
ATOM 750 C CA . VAL A 1 92 ? -13.267 -9.040 4.460 1.00 97.00 92 VAL A CA 1
ATOM 751 C C . VAL A 1 92 ? -13.118 -10.482 4.931 1.00 97.00 92 VAL A C 1
ATOM 753 O O . VAL A 1 92 ? -12.016 -10.944 5.208 1.00 97.00 92 VAL A O 1
ATOM 756 N N . GLY A 1 93 ? -14.244 -11.181 5.083 1.00 94.88 93 GLY A N 1
ATOM 757 C CA . GLY A 1 93 ? -14.261 -12.476 5.765 1.00 94.88 93 GLY A CA 1
ATOM 758 C C . GLY A 1 93 ? -13.975 -12.317 7.261 1.00 94.88 93 GLY A C 1
ATOM 759 O O . GLY A 1 93 ? -14.663 -11.560 7.949 1.00 94.88 93 GLY A O 1
ATOM 760 N N . GLU A 1 94 ? -12.975 -13.032 7.772 1.00 94.25 94 GLU A N 1
ATOM 761 C CA . GLU A 1 94 ? -12.529 -12.930 9.171 1.00 94.25 94 GLU A CA 1
ATOM 762 C C . GLU A 1 94 ? -11.383 -11.927 9.361 1.00 94.25 94 GLU A C 1
ATOM 764 O O . GLU A 1 94 ? -11.176 -11.445 10.476 1.00 94.25 94 GLU A O 1
ATOM 769 N N . GLU A 1 95 ? -10.723 -11.542 8.267 1.00 96.00 95 GLU A N 1
ATOM 770 C CA . GLU A 1 95 ? -9.548 -10.679 8.269 1.00 96.00 95 GLU A CA 1
ATOM 771 C C . GLU A 1 95 ? -9.912 -9.193 8.237 1.00 96.00 95 GLU A C 1
ATOM 773 O O . GLU A 1 95 ? -10.935 -8.768 7.681 1.00 96.00 95 GLU A O 1
ATOM 778 N N . LYS A 1 96 ? -9.043 -8.383 8.844 1.00 96.38 96 LYS A N 1
ATOM 779 C CA . LYS A 1 96 ? -9.173 -6.927 8.895 1.00 96.38 96 LYS A CA 1
ATOM 780 C C . LYS A 1 96 ? -8.042 -6.280 8.104 1.00 96.38 96 LYS A C 1
ATOM 782 O O . LYS A 1 96 ? -6.877 -6.458 8.437 1.00 96.38 96 LYS A O 1
ATOM 787 N N . TYR A 1 97 ? -8.407 -5.438 7.146 1.00 97.62 97 TYR A N 1
ATOM 788 C CA . TYR A 1 97 ? -7.472 -4.691 6.309 1.00 97.62 97 TYR A CA 1
ATOM 789 C C . TYR A 1 97 ? -7.526 -3.205 6.649 1.00 97.62 97 TYR A C 1
ATOM 791 O O . TYR A 1 97 ? -8.588 -2.692 7.013 1.00 97.62 97 TYR A O 1
ATOM 799 N N . THR A 1 98 ? -6.381 -2.529 6.540 1.00 97.19 98 THR A N 1
ATOM 800 C CA . THR A 1 98 ? -6.246 -1.084 6.764 1.00 97.19 98 THR A CA 1
ATOM 801 C C . THR A 1 98 ? -5.736 -0.436 5.486 1.00 97.19 98 THR A C 1
ATOM 803 O O . THR A 1 98 ? -4.706 -0.841 4.966 1.00 97.19 98 THR A O 1
ATOM 806 N N . PHE A 1 99 ? -6.430 0.585 5.004 1.00 98.12 99 PHE A N 1
ATOM 807 C CA . PHE A 1 99 ? -6.086 1.311 3.786 1.00 98.12 99 PHE A CA 1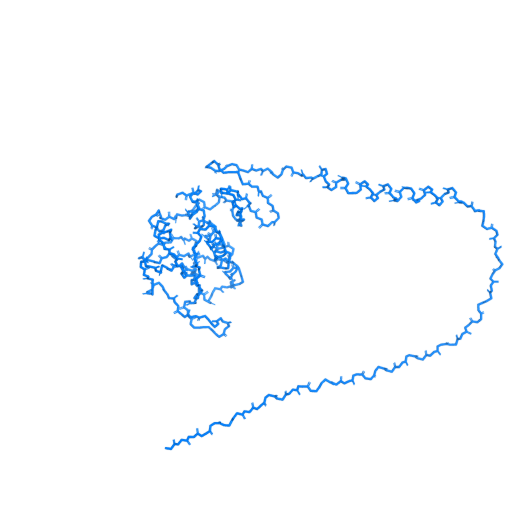
ATOM 808 C C . PHE A 1 99 ? -5.803 2.776 4.093 1.00 98.12 99 PHE A C 1
ATOM 810 O O . PHE A 1 99 ? -6.425 3.366 4.973 1.00 98.12 99 PHE A O 1
ATOM 817 N N . TYR A 1 100 ? -4.921 3.415 3.336 1.00 97.75 100 TYR A N 1
ATOM 818 C CA . TYR A 1 100 ? -4.675 4.855 3.469 1.00 97.75 100 TYR A CA 1
ATOM 819 C C . TYR A 1 100 ? -5.742 5.687 2.751 1.00 97.75 100 TYR A C 1
ATOM 821 O O . TYR A 1 100 ? -5.959 6.856 3.075 1.00 97.75 100 TYR A O 1
ATOM 829 N N . THR A 1 101 ? -6.431 5.080 1.785 1.00 98.12 101 THR A N 1
ATOM 830 C CA . THR A 1 101 ? -7.314 5.758 0.838 1.00 98.12 101 THR A CA 1
ATOM 831 C C . THR A 1 101 ? -8.721 5.188 0.891 1.00 98.12 101 THR A C 1
ATOM 833 O O . THR A 1 101 ? -8.920 3.975 0.851 1.00 98.12 101 THR A O 1
ATOM 836 N N . ASN A 1 102 ? -9.710 6.080 0.920 1.00 97.12 102 ASN A N 1
ATOM 837 C CA . ASN A 1 102 ? -11.120 5.720 0.799 1.00 97.12 102 ASN A CA 1
ATOM 838 C C . ASN A 1 102 ? -11.368 4.991 -0.545 1.00 97.12 102 ASN A C 1
ATOM 840 O O . ASN A 1 102 ? -10.858 5.458 -1.571 1.00 97.12 102 ASN A O 1
ATOM 844 N N . PRO A 1 103 ? -12.159 3.899 -0.589 1.00 98.00 103 PRO A N 1
ATOM 845 C CA . PRO A 1 103 ? -12.506 3.213 -1.837 1.00 98.00 103 PRO A CA 1
ATOM 846 C C . PRO A 1 103 ? -13.035 4.140 -2.948 1.00 98.00 103 PRO A C 1
ATOM 848 O O . PRO A 1 103 ? -12.627 3.985 -4.097 1.00 98.00 103 PRO A O 1
ATOM 851 N N . TYR A 1 104 ? -13.846 5.158 -2.632 1.00 98.12 104 TYR A N 1
ATOM 852 C CA . TYR A 1 104 ? -14.346 6.119 -3.629 1.00 98.12 104 TYR A CA 1
ATOM 853 C C . TYR A 1 104 ? -13.222 6.941 -4.284 1.00 98.12 104 TYR A C 1
ATOM 855 O O . TYR A 1 104 ? -13.282 7.268 -5.467 1.00 98.12 104 TYR A O 1
ATOM 863 N N . GLU A 1 105 ? -12.167 7.273 -3.533 1.00 97.81 105 GLU A N 1
ATOM 864 C CA . GLU A 1 105 ? -10.997 7.967 -4.081 1.00 97.81 105 GLU A CA 1
ATOM 865 C C . GLU A 1 105 ? -10.103 7.043 -4.907 1.00 97.81 105 GLU A C 1
ATOM 867 O O . GLU A 1 105 ? -9.442 7.512 -5.835 1.00 97.81 105 GLU A O 1
ATOM 872 N N . ALA A 1 106 ? -10.042 5.761 -4.547 1.00 97.81 106 ALA A N 1
ATOM 873 C CA . ALA A 1 106 ? -9.243 4.765 -5.247 1.00 97.81 106 ALA A CA 1
ATOM 874 C C . ALA A 1 106 ? -9.864 4.385 -6.603 1.00 97.81 106 ALA A C 1
ATOM 876 O O . ALA A 1 106 ? -9.128 4.121 -7.551 1.00 97.81 106 ALA A O 1
ATOM 877 N N . GLU A 1 107 ? -11.195 4.429 -6.729 1.00 97.56 107 GLU A N 1
ATOM 878 C CA . GLU A 1 107 ? -11.939 4.038 -7.940 1.00 97.56 107 GLU A CA 1
ATOM 879 C C . GLU A 1 107 ? -11.573 4.853 -9.189 1.00 97.56 107 GLU A C 1
ATOM 881 O O . GLU A 1 107 ? -11.696 4.365 -10.308 1.00 97.56 107 GLU A O 1
ATOM 886 N N . LYS A 1 108 ? -11.024 6.063 -9.025 1.00 97.69 108 LYS A N 1
ATOM 887 C CA . LYS A 1 108 ? -10.555 6.889 -10.152 1.00 97.69 108 LYS A CA 1
ATOM 888 C C . LYS A 1 108 ? -9.344 6.307 -10.895 1.00 97.69 108 LYS A C 1
ATOM 890 O O . LYS A 1 108 ? -9.004 6.794 -11.972 1.00 97.69 108 LYS A O 1
ATOM 895 N N . TYR A 1 109 ? -8.647 5.337 -10.303 1.00 97.81 109 TYR A N 1
ATOM 896 C CA . TYR A 1 109 ? -7.505 4.680 -10.924 1.00 97.81 109 TYR A CA 1
ATOM 897 C C . TYR A 1 109 ? -7.969 3.385 -11.591 1.00 97.81 109 TYR A C 1
ATOM 899 O O . TYR A 1 109 ? -8.360 2.423 -10.924 1.00 97.81 109 TYR A O 1
ATOM 907 N N . ASN A 1 110 ? -7.907 3.365 -12.921 1.00 97.19 110 ASN A N 1
ATOM 908 C CA . ASN A 1 110 ? -8.280 2.197 -13.709 1.00 97.19 110 ASN A CA 1
ATOM 909 C C . ASN A 1 110 ? -7.284 1.059 -13.469 1.00 97.19 110 ASN A C 1
ATOM 911 O O . ASN A 1 110 ? -6.090 1.217 -13.716 1.00 97.19 110 ASN A O 1
ATOM 915 N N . LEU A 1 1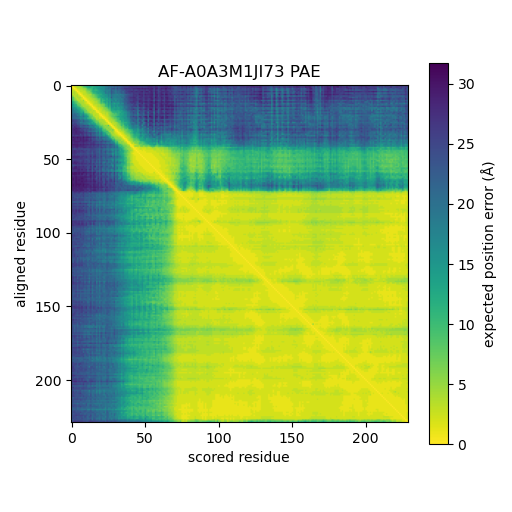11 ? -7.791 -0.089 -13.030 1.00 97.69 111 LEU A N 1
ATOM 916 C CA . LEU A 1 111 ? -7.053 -1.338 -12.900 1.00 97.69 111 LEU A CA 1
ATOM 917 C C . LEU A 1 111 ? -7.733 -2.367 -13.802 1.00 97.69 111 LEU A C 1
ATOM 919 O O . LEU A 1 111 ? -8.940 -2.555 -13.720 1.00 97.69 111 LEU A O 1
ATOM 923 N N . SER A 1 112 ? -6.977 -3.001 -14.695 1.00 97.44 112 SER A N 1
ATOM 924 C CA . SER A 1 112 ? -7.526 -4.044 -15.568 1.00 97.44 112 SER A CA 1
ATOM 925 C C . SER A 1 112 ? -7.857 -5.298 -14.754 1.00 97.44 112 SER A C 1
ATOM 927 O O . SER A 1 112 ? -7.012 -5.767 -13.988 1.00 97.44 112 SER A O 1
ATOM 929 N N . SER A 1 113 ? -9.047 -5.870 -14.966 1.00 97.44 113 SER A N 1
ATOM 930 C CA . SER A 1 113 ? -9.466 -7.158 -14.392 1.00 97.44 113 SER A CA 1
ATOM 931 C C . SER A 1 113 ? -8.435 -8.256 -14.651 1.00 97.44 113 SER A C 1
ATOM 933 O O . SER A 1 113 ? -8.044 -8.969 -13.732 1.00 97.44 113 SER A O 1
ATOM 935 N N . ASP A 1 114 ? -7.890 -8.315 -15.867 1.00 97.69 114 ASP A N 1
ATOM 936 C CA . ASP A 1 114 ? -6.898 -9.318 -16.241 1.00 97.69 114 ASP A CA 1
ATOM 937 C C . ASP A 1 114 ? -5.598 -9.193 -15.426 1.00 97.69 114 ASP A C 1
ATOM 939 O O . ASP A 1 114 ? -4.914 -10.187 -15.186 1.00 97.69 114 ASP A O 1
ATOM 943 N N . ALA A 1 115 ? -5.229 -7.975 -15.005 1.00 98.12 115 ALA A N 1
ATOM 944 C CA . ALA A 1 115 ? -4.072 -7.766 -14.135 1.00 98.12 115 ALA A CA 1
ATOM 945 C C . ALA A 1 115 ? -4.333 -8.331 -12.731 1.00 98.12 115 ALA A C 1
ATOM 947 O O . ALA A 1 115 ? -3.458 -8.975 -12.157 1.00 98.12 115 ALA A O 1
ATOM 948 N N . VAL A 1 116 ? -5.544 -8.135 -12.201 1.00 98.25 116 VAL A N 1
ATOM 949 C CA . VAL A 1 116 ? -5.969 -8.684 -10.905 1.00 98.25 116 VAL A CA 1
ATOM 950 C C . VAL A 1 116 ? -6.010 -10.208 -10.950 1.00 98.25 116 VAL A C 1
ATOM 952 O O . VAL A 1 116 ? -5.457 -10.860 -10.069 1.00 98.25 116 VAL A O 1
ATOM 955 N N . GLU A 1 117 ? -6.628 -10.789 -11.976 1.00 98.06 117 GLU A N 1
ATOM 956 C CA . GLU A 1 117 ? -6.721 -12.244 -12.141 1.00 98.06 117 GLU A CA 1
ATOM 957 C C . GLU A 1 117 ? -5.340 -12.893 -12.251 1.00 98.06 117 GLU A C 1
ATOM 959 O O . GLU A 1 117 ? -5.065 -13.893 -11.588 1.00 98.06 117 GLU A O 1
ATOM 964 N N . MET A 1 118 ? -4.439 -12.285 -13.024 1.00 98.06 118 MET A N 1
ATOM 965 C CA . MET A 1 118 ? -3.055 -12.734 -13.156 1.00 98.06 118 MET A CA 1
ATOM 966 C C . MET A 1 118 ? -2.311 -12.729 -11.813 1.00 98.06 118 MET A C 1
ATOM 968 O O . MET A 1 118 ? -1.621 -13.699 -11.487 1.00 98.06 118 MET A O 1
ATOM 972 N N . LEU A 1 119 ? -2.444 -11.658 -11.025 1.00 98.25 119 LEU A N 1
ATOM 973 C CA . LEU A 1 119 ? -1.816 -11.577 -9.706 1.00 98.25 119 LEU A CA 1
ATOM 974 C C . LEU A 1 119 ? -2.434 -12.589 -8.729 1.00 98.25 119 LEU A C 1
ATOM 976 O O . LEU A 1 119 ? -1.692 -13.259 -8.018 1.00 98.25 119 LEU A O 1
ATOM 980 N N . LYS A 1 120 ? -3.765 -12.767 -8.731 1.00 97.81 120 LYS A N 1
ATOM 981 C CA . LYS A 1 120 ? -4.471 -13.757 -7.890 1.00 97.81 120 LYS A CA 1
ATOM 982 C C . LYS A 1 120 ? -4.094 -15.200 -8.218 1.00 97.81 120 LYS A C 1
ATOM 984 O O . LYS A 1 120 ? -4.085 -16.046 -7.331 1.00 97.81 120 LYS A O 1
ATOM 989 N N . ALA A 1 121 ? -3.802 -15.492 -9.484 1.00 98.00 121 ALA A N 1
ATOM 990 C CA . ALA A 1 121 ? -3.389 -16.824 -9.920 1.00 98.00 121 ALA A CA 1
ATOM 991 C C . ALA A 1 121 ? -1.962 -17.194 -9.468 1.00 98.00 121 ALA A C 1
ATOM 993 O O . ALA A 1 121 ? -1.578 -18.364 -9.529 1.00 98.00 121 ALA A O 1
ATOM 994 N N . SER A 1 122 ? -1.172 -16.214 -9.022 1.00 97.94 122 SER A N 1
ATOM 995 C CA . SER A 1 122 ? 0.237 -16.389 -8.679 1.00 97.94 122 SER A CA 1
ATOM 996 C C . SER A 1 12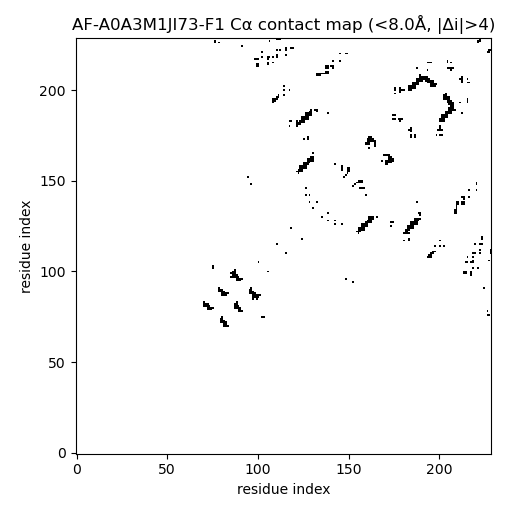2 ? 0.424 -16.619 -7.181 1.00 97.94 122 SER A C 1
ATOM 998 O O . SER A 1 122 ? -0.144 -15.914 -6.355 1.00 97.94 122 SER A O 1
ATOM 1000 N N . LYS A 1 123 ? 1.270 -17.589 -6.812 1.00 98.12 123 LYS A N 1
ATOM 1001 C CA . LYS A 1 123 ? 1.653 -17.824 -5.403 1.00 98.12 123 LYS A CA 1
ATOM 1002 C C . LYS A 1 123 ? 2.760 -16.893 -4.914 1.00 98.12 123 LYS A C 1
ATOM 1004 O O . LYS A 1 123 ? 2.937 -16.725 -3.711 1.00 98.12 123 LYS A O 1
ATOM 1009 N N . TYR A 1 124 ? 3.518 -16.336 -5.854 1.00 98.50 124 TYR A N 1
ATOM 1010 C CA . TYR A 1 124 ? 4.670 -15.490 -5.597 1.00 98.50 124 TYR A CA 1
ATOM 1011 C C . TYR A 1 124 ? 4.561 -14.231 -6.441 1.00 98.50 124 TYR A C 1
ATOM 1013 O O . TYR A 1 124 ? 4.263 -14.317 -7.628 1.00 98.50 124 TYR A O 1
ATOM 1021 N N . ILE A 1 125 ? 4.836 -13.078 -5.846 1.00 98.69 125 ILE A N 1
ATOM 1022 C CA . ILE A 1 125 ? 4.896 -11.788 -6.540 1.00 98.69 125 ILE A CA 1
ATOM 1023 C C . ILE A 1 125 ? 6.231 -11.134 -6.193 1.00 98.69 125 ILE A C 1
ATOM 1025 O O . ILE A 1 125 ? 6.726 -11.292 -5.080 1.00 98.69 125 ILE A O 1
ATOM 1029 N N . VAL A 1 126 ? 6.822 -10.382 -7.118 1.00 98.69 126 VAL A N 1
ATOM 1030 C CA . VAL A 1 12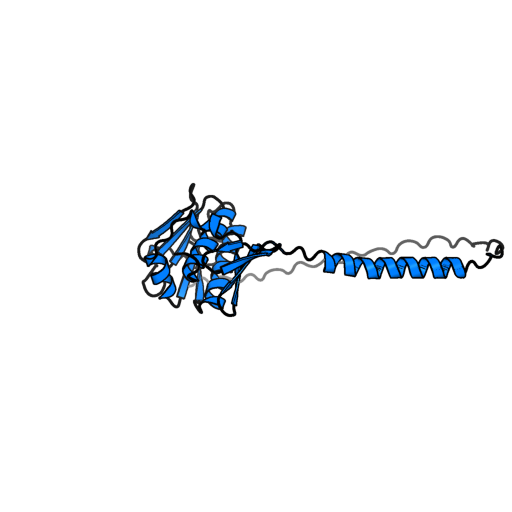6 ? 7.928 -9.473 -6.788 1.00 98.69 126 VAL A CA 1
ATOM 1031 C C . VAL A 1 126 ? 7.409 -8.041 -6.778 1.00 98.69 126 VAL A C 1
ATOM 1033 O O . VAL A 1 126 ? 6.899 -7.563 -7.784 1.00 98.69 126 VAL A O 1
ATOM 1036 N N . ALA A 1 127 ? 7.559 -7.343 -5.658 1.00 98.62 127 ALA A N 1
ATOM 1037 C CA . ALA A 1 127 ? 7.356 -5.907 -5.566 1.00 98.62 127 ALA A CA 1
ATOM 1038 C C . ALA A 1 127 ? 8.688 -5.190 -5.829 1.00 98.62 127 ALA A C 1
ATOM 1040 O O . ALA A 1 127 ? 9.587 -5.176 -4.981 1.00 98.62 127 ALA A O 1
ATOM 1041 N N . THR A 1 128 ? 8.807 -4.608 -7.017 1.00 98.44 128 THR A N 1
ATOM 1042 C CA . THR A 1 128 ? 9.950 -3.798 -7.440 1.00 98.44 128 THR A CA 1
ATOM 1043 C C . THR A 1 128 ? 9.620 -2.325 -7.274 1.00 98.44 128 THR A C 1
ATOM 1045 O O . THR A 1 128 ? 8.504 -1.903 -7.567 1.00 98.44 128 THR A O 1
ATOM 1048 N N . PHE A 1 129 ? 10.592 -1.510 -6.878 1.00 98.19 129 PHE A N 1
ATOM 1049 C CA . PHE A 1 129 ? 10.440 -0.059 -6.878 1.00 98.19 129 PHE A CA 1
ATOM 1050 C C . PHE A 1 129 ? 11.636 0.655 -7.504 1.00 98.19 129 PHE A C 1
ATOM 1052 O O . PHE A 1 129 ? 12.754 0.138 -7.554 1.00 98.19 129 PHE A O 1
ATOM 1059 N N . ASP A 1 130 ? 11.372 1.853 -8.007 1.00 96.38 130 ASP A N 1
ATOM 1060 C CA . ASP A 1 130 ? 12.385 2.763 -8.518 1.00 96.38 130 ASP A CA 1
ATOM 1061 C C . ASP A 1 130 ? 13.080 3.496 -7.362 1.00 96.38 130 ASP A C 1
ATOM 1063 O O . ASP A 1 130 ? 12.426 4.113 -6.521 1.00 96.38 130 ASP A O 1
ATOM 1067 N N . THR A 1 131 ? 14.411 3.433 -7.313 1.00 96.56 131 THR A N 1
ATOM 1068 C CA . THR A 1 131 ? 15.190 4.086 -6.248 1.00 96.56 131 THR A CA 1
ATOM 1069 C C . THR A 1 131 ? 15.449 5.572 -6.507 1.00 96.56 131 THR A C 1
ATOM 1071 O O . THR A 1 131 ? 15.987 6.253 -5.636 1.00 96.56 131 THR A O 1
ATOM 1074 N N . SER A 1 132 ? 15.037 6.089 -7.669 1.00 94.81 132 SER A N 1
ATOM 1075 C CA . SER A 1 132 ? 15.098 7.513 -8.022 1.00 94.81 132 SER A CA 1
ATOM 1076 C C . SER A 1 132 ? 13.898 8.331 -7.521 1.00 94.81 132 SER A C 1
ATOM 1078 O O . SER A 1 132 ? 13.821 9.531 -7.771 1.00 94.81 132 SER A O 1
ATOM 1080 N N . PHE A 1 133 ? 12.953 7.699 -6.821 1.00 94.44 133 PHE A N 1
ATOM 1081 C CA . PHE A 1 133 ? 11.761 8.353 -6.286 1.00 94.44 133 PHE A CA 1
ATOM 1082 C C . PHE A 1 133 ? 12.117 9.407 -5.222 1.00 94.44 133 PHE A C 1
ATOM 1084 O O . PHE A 1 133 ? 12.922 9.136 -4.337 1.00 94.44 133 PHE A O 1
ATOM 1091 N N . ASP A 1 134 ? 11.471 10.577 -5.243 1.00 93.94 134 ASP A N 1
ATOM 1092 C CA . ASP A 1 134 ? 11.771 11.653 -4.279 1.00 93.94 134 ASP A CA 1
ATOM 1093 C C . ASP A 1 134 ? 11.432 11.267 -2.825 1.00 93.94 134 ASP A C 1
ATOM 1095 O O . ASP A 1 134 ? 12.146 11.617 -1.885 1.00 93.94 134 ASP A O 1
ATOM 1099 N N . ASP A 1 135 ? 10.336 10.528 -2.636 1.00 95.31 135 ASP A N 1
ATOM 1100 C CA . ASP A 1 135 ? 9.832 10.077 -1.332 1.00 95.31 135 ASP A CA 1
ATOM 1101 C C . ASP A 1 135 ? 9.949 8.552 -1.190 1.00 95.31 135 ASP A C 1
ATOM 1103 O O . ASP A 1 135 ? 8.961 7.810 -1.206 1.00 95.31 135 ASP A O 1
ATOM 1107 N N . LEU A 1 136 ? 11.193 8.075 -1.075 1.00 95.56 136 LEU A N 1
ATOM 1108 C CA . LEU A 1 136 ? 11.499 6.649 -0.900 1.00 95.56 136 LEU A CA 1
ATOM 1109 C C . LEU A 1 136 ? 10.881 6.057 0.368 1.00 95.56 136 LEU A C 1
ATOM 1111 O O . LEU A 1 136 ? 10.591 4.866 0.397 1.00 95.56 136 LEU A O 1
ATOM 1115 N N . GLN A 1 137 ? 10.661 6.863 1.410 1.00 96.38 137 GLN A N 1
ATOM 1116 C CA . GLN A 1 137 ? 10.092 6.374 2.663 1.00 96.38 137 GLN A CA 1
ATOM 1117 C C . GLN A 1 137 ? 8.643 5.925 2.472 1.00 96.38 137 GLN A C 1
ATOM 1119 O O . GLN A 1 137 ? 8.287 4.817 2.868 1.00 96.38 137 GLN A O 1
ATOM 1124 N N . ALA A 1 138 ? 7.803 6.760 1.858 1.00 96.38 138 ALA A N 1
ATOM 1125 C CA . ALA A 1 138 ? 6.416 6.387 1.596 1.00 96.38 138 ALA A CA 1
ATOM 1126 C C . ALA A 1 138 ? 6.307 5.237 0.582 1.00 96.38 138 ALA A C 1
ATOM 1128 O O . ALA A 1 138 ? 5.409 4.403 0.696 1.00 96.38 138 ALA A O 1
ATOM 1129 N N . LEU A 1 139 ? 7.240 5.152 -0.371 1.00 96.00 139 LEU A N 1
ATOM 1130 C CA . LEU A 1 139 ? 7.321 4.037 -1.314 1.00 96.00 139 LEU A CA 1
ATOM 1131 C C . LEU A 1 139 ? 7.666 2.715 -0.618 1.00 96.00 139 LEU A C 1
ATOM 1133 O O . LEU A 1 139 ? 7.064 1.684 -0.913 1.00 96.00 139 LEU A O 1
ATOM 1137 N N . ASP A 1 140 ? 8.600 2.752 0.332 1.00 96.12 140 ASP A N 1
ATOM 1138 C CA . ASP A 1 140 ? 8.994 1.581 1.111 1.00 96.12 140 ASP A CA 1
ATOM 1139 C C . ASP A 1 140 ? 7.861 1.099 2.026 1.00 96.12 140 ASP A C 1
ATOM 1141 O O . ASP A 1 140 ? 7.617 -0.104 2.115 1.00 96.12 140 ASP A O 1
ATOM 1145 N N . ILE A 1 141 ? 7.102 2.031 2.619 1.00 97.06 141 ILE A N 1
ATOM 1146 C CA . ILE A 1 141 ? 5.860 1.725 3.348 1.00 97.06 141 ILE A CA 1
ATOM 1147 C C . ILE A 1 141 ? 4.854 1.050 2.409 1.00 97.06 141 ILE A C 1
ATOM 1149 O O . ILE A 1 141 ? 4.368 -0.032 2.722 1.00 97.06 141 ILE A O 1
ATOM 1153 N N . ALA A 1 142 ? 4.601 1.617 1.223 1.00 97.88 142 ALA A N 1
ATOM 1154 C CA . ALA A 1 142 ? 3.671 1.033 0.255 1.00 97.88 142 ALA A CA 1
ATOM 1155 C C . ALA A 1 142 ? 4.072 -0.395 -0.147 1.00 97.88 142 ALA A C 1
ATOM 1157 O O . ALA A 1 142 ? 3.226 -1.287 -0.200 1.00 97.88 142 ALA A O 1
ATOM 1158 N N . ARG A 1 143 ? 5.365 -0.626 -0.398 1.00 97.19 143 ARG A N 1
ATOM 1159 C CA . ARG A 1 143 ? 5.923 -1.944 -0.726 1.00 97.19 143 ARG A CA 1
ATOM 1160 C C . ARG A 1 143 ? 5.758 -2.936 0.426 1.00 97.19 143 ARG A C 1
ATOM 1162 O O . ARG A 1 143 ? 5.378 -4.081 0.189 1.00 97.19 143 ARG A O 1
ATOM 1169 N N . PHE A 1 144 ? 6.071 -2.518 1.651 1.00 97.56 144 PHE A N 1
ATOM 1170 C CA . PHE A 1 144 ? 5.989 -3.366 2.839 1.00 97.56 144 PHE A CA 1
ATOM 1171 C C . PHE A 1 144 ? 4.542 -3.726 3.190 1.00 97.56 144 PHE A C 1
ATOM 1173 O O . PHE A 1 144 ? 4.244 -4.892 3.439 1.00 97.56 144 PHE A O 1
ATOM 1180 N N . ASP A 1 145 ? 3.633 -2.755 3.138 1.00 97.56 145 ASP A N 1
ATOM 1181 C CA . ASP A 1 145 ? 2.215 -2.984 3.404 1.00 97.56 145 ASP A CA 1
ATOM 1182 C C . ASP A 1 145 ? 1.588 -3.885 2.345 1.00 97.56 145 ASP A C 1
ATOM 1184 O O . ASP A 1 145 ? 0.875 -4.819 2.698 1.00 97.56 145 ASP A O 1
ATOM 1188 N N . LEU A 1 146 ? 1.928 -3.688 1.064 1.00 98.19 146 LEU A N 1
ATOM 1189 C CA . LEU A 1 146 ? 1.510 -4.595 -0.007 1.00 98.19 146 LEU A CA 1
ATOM 1190 C C . LEU A 1 146 ? 1.941 -6.037 0.289 1.00 98.19 146 LEU A C 1
ATOM 1192 O O . LEU A 1 146 ? 1.146 -6.960 0.131 1.00 98.19 146 LEU A O 1
ATOM 1196 N N . ALA A 1 147 ? 3.187 -6.236 0.725 1.00 98.12 147 ALA A N 1
ATOM 1197 C CA . ALA A 1 147 ? 3.689 -7.562 1.062 1.00 98.12 147 ALA A CA 1
ATOM 1198 C C . ALA A 1 147 ? 2.902 -8.198 2.216 1.00 98.12 147 ALA A C 1
ATOM 1200 O O . ALA A 1 147 ? 2.472 -9.343 2.101 1.00 98.12 147 ALA A O 1
ATOM 1201 N N . ASN A 1 148 ? 2.663 -7.447 3.292 1.00 96.94 148 ASN A N 1
ATOM 1202 C CA . ASN A 1 148 ? 1.932 -7.946 4.455 1.00 96.94 148 ASN A CA 1
ATOM 1203 C C . ASN A 1 148 ? 0.462 -8.242 4.139 1.00 96.94 148 ASN A C 1
ATOM 1205 O O . ASN A 1 148 ? -0.054 -9.278 4.555 1.00 96.94 148 ASN A O 1
ATOM 1209 N N . GLU A 1 149 ? -0.216 -7.348 3.417 1.00 96.75 149 GLU A N 1
ATOM 1210 C CA . GLU A 1 149 ? -1.634 -7.480 3.065 1.00 96.75 149 GLU A CA 1
ATOM 1211 C C . GLU A 1 149 ? -1.872 -8.687 2.143 1.00 96.75 149 GLU A C 1
ATOM 1213 O O . GLU A 1 149 ? -2.838 -9.426 2.336 1.00 96.75 149 GLU A O 1
ATOM 1218 N N . LEU A 1 150 ? -0.982 -8.931 1.174 1.00 97.12 150 LEU A N 1
ATOM 1219 C CA . LEU A 1 150 ? -1.100 -10.071 0.260 1.00 97.12 150 LEU A CA 1
ATOM 1220 C C . LEU A 1 150 ? -0.715 -11.406 0.915 1.00 97.12 150 LEU A C 1
ATOM 1222 O O . LEU A 1 150 ? -1.377 -12.415 0.656 1.00 97.12 150 LEU A O 1
ATOM 1226 N N . ASP A 1 151 ? 0.301 -11.421 1.781 1.00 96.88 151 ASP A N 1
ATOM 1227 C CA . ASP A 1 151 ? 0.746 -12.643 2.461 1.00 96.88 151 ASP A CA 1
ATOM 1228 C C . ASP A 1 151 ? -0.271 -13.093 3.519 1.00 96.88 151 ASP A C 1
ATOM 1230 O O . ASP A 1 151 ? -0.745 -14.228 3.479 1.00 96.88 151 ASP A O 1
ATOM 1234 N N . SER A 1 152 ? -0.692 -12.183 4.405 1.00 94.44 152 SER A N 1
ATOM 1235 C CA . SER A 1 152 ? -1.671 -12.496 5.457 1.00 94.44 152 SER A CA 1
ATOM 1236 C C . SER A 1 152 ? -3.083 -12.719 4.916 1.00 94.44 152 SER A C 1
ATOM 1238 O O . SER A 1 152 ? -3.802 -13.581 5.415 1.00 94.44 152 SER A O 1
ATOM 1240 N N . GLY A 1 153 ? -3.474 -11.966 3.886 1.00 92.62 153 GLY A N 1
ATOM 1241 C CA . GLY A 1 153 ? -4.844 -11.954 3.395 1.00 92.62 153 GLY A CA 1
ATOM 1242 C C . GLY A 1 153 ? -5.159 -12.983 2.316 1.00 92.62 153 GLY A C 1
ATOM 1243 O O . GLY A 1 153 ? -6.250 -13.553 2.292 1.00 92.62 153 GLY A O 1
ATOM 1244 N N . LEU A 1 154 ? -4.213 -13.215 1.404 1.00 95.62 154 LEU A N 1
ATOM 1245 C CA . LEU A 1 154 ? -4.414 -14.063 0.224 1.00 95.62 154 LEU A CA 1
ATOM 1246 C C . LEU A 1 154 ? -3.446 -15.250 0.167 1.00 95.62 154 LEU A C 1
ATOM 1248 O O . LEU A 1 154 ? -3.557 -16.076 -0.740 1.00 95.62 154 LEU A O 1
ATOM 1252 N N . GLY A 1 155 ? -2.508 -15.359 1.115 1.00 97.06 155 GLY A N 1
ATOM 1253 C CA . GLY A 1 155 ? -1.475 -16.395 1.107 1.00 97.06 155 GLY A CA 1
ATOM 1254 C C . GLY A 1 155 ? -0.499 -16.254 -0.063 1.00 97.06 155 GLY A C 1
ATOM 1255 O O . GLY A 1 155 ? 0.039 -17.259 -0.534 1.00 97.06 155 GLY A O 1
ATOM 1256 N N . ILE A 1 156 ? -0.316 -15.030 -0.572 1.00 98.25 156 ILE A N 1
ATOM 1257 C CA . ILE A 1 156 ? 0.595 -14.728 -1.676 1.00 98.25 156 ILE A CA 1
ATOM 1258 C C . ILE A 1 156 ? 1.877 -14.132 -1.101 1.00 98.25 156 ILE A C 1
ATOM 1260 O O . ILE A 1 156 ? 1.878 -13.022 -0.574 1.00 98.25 156 ILE A O 1
ATOM 1264 N N . THR A 1 157 ? 2.993 -14.836 -1.264 1.00 98.38 157 THR A N 1
ATOM 1265 C CA . THR A 1 157 ? 4.281 -14.368 -0.749 1.00 98.38 157 THR A CA 1
ATOM 1266 C C . THR A 1 157 ? 4.896 -13.331 -1.687 1.00 98.38 157 THR A C 1
ATOM 1268 O O . THR A 1 157 ? 5.074 -13.578 -2.884 1.00 98.38 157 THR A O 1
ATOM 1271 N N . VAL A 1 158 ? 5.272 -12.176 -1.134 1.00 98.50 158 VAL A N 1
ATOM 1272 C CA . VAL A 1 158 ? 5.851 -11.065 -1.897 1.00 98.50 158 VAL A CA 1
ATOM 1273 C C . VAL A 1 158 ? 7.353 -10.940 -1.631 1.00 98.50 158 VAL A C 1
ATOM 1275 O O . VAL A 1 158 ? 7.792 -10.721 -0.503 1.00 98.50 158 VAL A O 1
ATOM 1278 N N . PHE A 1 159 ? 8.156 -11.037 -2.687 1.00 98.31 159 PHE A N 1
ATOM 1279 C CA . PHE A 1 159 ? 9.587 -10.735 -2.673 1.00 98.31 159 PHE A CA 1
ATOM 1280 C C . PHE A 1 159 ? 9.835 -9.274 -3.032 1.00 98.31 159 PHE A C 1
ATOM 1282 O O . PHE A 1 159 ? 9.003 -8.623 -3.653 1.00 98.31 159 PHE A O 1
ATOM 1289 N N . SER A 1 160 ? 10.994 -8.745 -2.654 1.00 98.19 160 SER A N 1
ATOM 1290 C CA . SER A 1 160 ? 11.346 -7.345 -2.907 1.00 98.19 160 SER A CA 1
ATOM 1291 C C . SER A 1 160 ? 12.475 -7.235 -3.918 1.00 98.19 160 SER A C 1
ATOM 1293 O O . SER A 1 160 ? 13.445 -7.989 -3.838 1.00 98.19 160 SER A O 1
ATOM 1295 N N . GLY A 1 161 ? 12.352 -6.280 -4.833 1.00 98.12 161 GLY A N 1
ATOM 1296 C CA . GLY A 1 161 ? 13.373 -5.944 -5.819 1.00 98.12 161 GLY A CA 1
ATOM 1297 C C . GLY A 1 161 ? 13.529 -4.434 -5.979 1.00 98.12 161 GLY A C 1
ATOM 1298 O O . GLY A 1 161 ? 12.702 -3.649 -5.511 1.00 98.12 161 GLY A O 1
ATOM 1299 N N . VAL A 1 162 ? 14.597 -4.033 -6.654 1.00 98.50 162 VAL A N 1
ATOM 1300 C CA . VAL A 1 162 ? 14.833 -2.650 -7.092 1.00 98.50 162 VAL A CA 1
ATOM 1301 C C . VAL A 1 162 ? 14.924 -2.606 -8.611 1.00 98.50 162 VAL A C 1
ATOM 1303 O O . VAL A 1 162 ? 15.315 -3.585 -9.243 1.00 98.50 162 VAL A O 1
ATOM 1306 N N . ALA A 1 163 ? 14.523 -1.490 -9.215 1.00 97.81 163 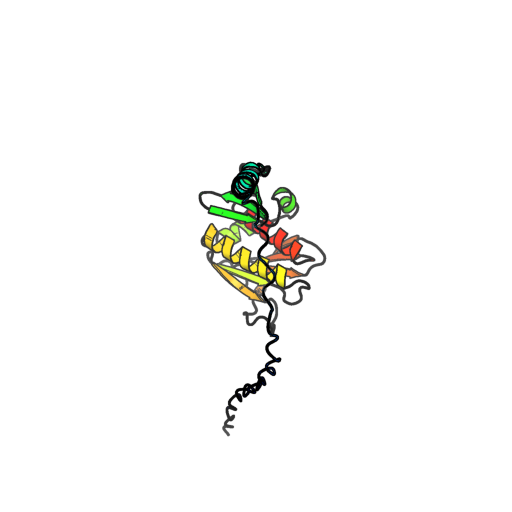ALA A N 1
ATOM 1307 C CA . ALA A 1 163 ? 14.610 -1.328 -10.665 1.00 97.81 163 ALA A CA 1
ATOM 1308 C C . ALA A 1 163 ? 16.060 -1.145 -11.145 1.00 97.81 163 ALA A C 1
ATOM 1310 O O . ALA A 1 163 ? 16.388 -1.509 -12.271 1.00 97.81 163 ALA A O 1
ATOM 1311 N N . GLU A 1 164 ? 16.922 -0.606 -10.279 1.00 98.00 164 GLU A N 1
ATOM 1312 C CA . GLU A 1 164 ? 18.318 -0.279 -10.564 1.00 98.00 164 GLU A CA 1
ATOM 1313 C C . GLU A 1 164 ? 19.192 -0.594 -9.345 1.00 98.00 164 GLU A C 1
ATOM 1315 O O . GLU A 1 164 ? 18.714 -0.578 -8.207 1.00 98.00 164 GLU A O 1
ATOM 1320 N N . GLU A 1 165 ? 20.478 -0.877 -9.572 1.00 97.31 165 GLU A N 1
ATOM 1321 C CA . GLU A 1 165 ? 21.427 -1.105 -8.480 1.00 97.31 165 GLU A CA 1
ATOM 1322 C C . GLU A 1 165 ? 21.538 0.139 -7.593 1.00 97.31 165 GLU A C 1
ATOM 1324 O O . GLU A 1 165 ? 21.797 1.246 -8.065 1.00 97.31 165 GLU A O 1
ATOM 1329 N N . ASN A 1 166 ? 21.386 -0.047 -6.281 1.00 96.06 166 ASN A N 1
ATOM 1330 C CA . ASN A 1 166 ? 21.474 1.039 -5.317 1.00 96.06 166 ASN A CA 1
ATOM 1331 C C . ASN A 1 166 ? 22.281 0.604 -4.090 1.00 96.06 166 ASN A C 1
ATOM 1333 O O . ASN A 1 166 ? 22.060 -0.462 -3.522 1.00 96.06 166 ASN A O 1
ATOM 1337 N N . SER A 1 167 ? 23.215 1.445 -3.648 1.00 95.25 167 SER A N 1
ATOM 1338 C CA . SER A 1 167 ? 24.065 1.157 -2.485 1.00 95.25 167 SER A CA 1
ATOM 1339 C C . SER A 1 167 ? 23.310 1.182 -1.151 1.00 95.25 167 SER A C 1
ATOM 1341 O O . SER A 1 167 ? 23.761 0.575 -0.182 1.00 95.25 167 SER A O 1
ATOM 1343 N N . THR A 1 168 ? 22.169 1.872 -1.097 1.00 94.88 168 THR A N 1
ATOM 1344 C CA . THR A 1 168 ? 21.315 1.996 0.093 1.00 94.88 168 THR A CA 1
ATOM 1345 C C . THR A 1 168 ? 20.400 0.786 0.257 1.00 94.88 168 THR A C 1
ATOM 1347 O O . THR A 1 168 ? 20.130 0.368 1.382 1.00 94.88 168 THR A O 1
ATOM 1350 N N . TYR A 1 169 ? 19.959 0.193 -0.855 1.00 95.44 169 TYR A N 1
ATOM 1351 C CA . TYR A 1 169 ? 19.027 -0.931 -0.877 1.00 95.44 169 TYR A CA 1
ATOM 1352 C C . TYR A 1 169 ? 19.710 -2.153 -1.500 1.00 95.44 169 TYR A C 1
ATOM 1354 O O . TYR A 1 169 ? 19.684 -2.294 -2.722 1.00 95.44 169 TYR A O 1
ATOM 1362 N N . PRO A 1 170 ? 20.307 -3.055 -0.692 1.00 95.81 170 PRO A N 1
ATOM 1363 C CA . PRO A 1 170 ? 20.987 -4.257 -1.178 1.00 95.81 170 PRO A CA 1
ATOM 1364 C C . PRO A 1 170 ? 19.973 -5.341 -1.588 1.00 95.81 170 PRO A C 1
ATOM 1366 O O . PRO A 1 170 ? 19.968 -6.454 -1.062 1.00 95.81 170 PRO A O 1
ATOM 1369 N N . LEU A 1 171 ? 19.069 -4.984 -2.495 1.00 97.31 171 LEU A N 1
ATOM 1370 C CA . LEU A 1 171 ? 18.020 -5.826 -3.053 1.00 97.31 171 LEU A CA 1
ATOM 1371 C C . LEU A 1 171 ? 18.403 -6.248 -4.480 1.00 97.31 171 LEU A C 1
ATOM 1373 O O . LEU A 1 171 ? 19.152 -5.535 -5.150 1.00 97.31 171 LEU A O 1
ATOM 1377 N N . PRO A 1 172 ? 17.912 -7.402 -4.965 1.00 98.19 172 PRO A N 1
ATOM 1378 C CA . PRO A 1 172 ? 18.160 -7.822 -6.337 1.00 98.19 172 PRO A CA 1
ATOM 1379 C C . PRO A 1 172 ? 17.504 -6.859 -7.333 1.00 98.19 172 PRO A C 1
ATOM 1381 O O . PRO A 1 172 ? 16.390 -6.376 -7.109 1.00 98.19 172 PRO A O 1
ATOM 1384 N N . VAL A 1 173 ? 18.184 -6.628 -8.456 1.00 98.38 173 VAL A N 1
ATOM 1385 C CA . VAL A 1 173 ? 17.624 -5.865 -9.573 1.00 98.38 173 VAL A CA 1
ATOM 1386 C C . VAL A 1 173 ? 16.633 -6.749 -10.322 1.00 98.38 173 VAL A C 1
ATOM 1388 O O . VAL A 1 173 ? 17.023 -7.764 -10.898 1.00 98.38 173 VAL A O 1
ATOM 1391 N N . ILE A 1 174 ? 15.350 -6.392 -10.275 1.00 98.44 174 ILE A N 1
ATOM 1392 C CA . ILE A 1 174 ? 14.264 -7.135 -10.925 1.00 98.44 174 ILE A CA 1
ATOM 1393 C C . ILE A 1 174 ? 13.365 -6.125 -11.624 1.00 98.44 174 ILE A C 1
ATOM 1395 O O . ILE A 1 174 ? 12.702 -5.339 -10.956 1.00 98.44 174 ILE A O 1
ATOM 1399 N N . THR A 1 175 ? 13.307 -6.152 -12.950 1.00 98.31 175 THR A N 1
ATOM 1400 C CA . THR A 1 175 ? 12.471 -5.250 -13.757 1.00 98.31 175 THR A CA 1
ATOM 1401 C C . THR A 1 175 ? 11.253 -5.986 -14.325 1.00 98.31 175 THR A C 1
ATOM 1403 O O . THR A 1 175 ? 11.084 -7.192 -14.126 1.00 98.31 175 THR A O 1
ATOM 1406 N N . CYS A 1 176 ? 10.392 -5.279 -15.066 1.00 98.31 176 CYS A N 1
ATOM 1407 C CA . CYS A 1 176 ? 9.282 -5.913 -15.784 1.00 98.31 176 CYS A CA 1
ATOM 1408 C C . CYS A 1 176 ? 9.742 -6.967 -16.809 1.00 98.31 176 CYS A C 1
ATOM 1410 O O . CYS A 1 176 ? 8.988 -7.899 -17.076 1.00 98.31 176 CYS A O 1
ATOM 1412 N N . ASP A 1 177 ? 10.973 -6.883 -17.328 1.00 98.44 177 ASP A N 1
ATOM 1413 C CA . ASP A 1 177 ? 11.518 -7.872 -18.274 1.00 98.44 177 ASP A CA 1
ATOM 1414 C C . ASP A 1 177 ? 11.761 -9.239 -17.617 1.00 98.44 177 ASP A C 1
ATOM 1416 O O . ASP A 1 177 ? 11.843 -10.266 -18.290 1.00 98.44 177 ASP A O 1
ATOM 1420 N N . ASN A 1 178 ? 11.872 -9.268 -16.287 1.00 98.38 178 ASN A N 1
ATOM 1421 C CA . ASN A 1 178 ? 11.999 -10.497 -15.514 1.00 98.38 178 ASN A CA 1
ATOM 1422 C C . ASN A 1 178 ? 10.637 -11.101 -15.134 1.00 98.38 178 ASN A C 1
ATOM 1424 O O . ASN A 1 178 ? 10.602 -12.184 -14.547 1.00 98.38 178 ASN A O 1
ATOM 1428 N N . ALA A 1 179 ? 9.527 -10.417 -15.432 1.00 98.44 179 ALA A N 1
ATOM 1429 C CA . ALA A 1 179 ? 8.198 -10.871 -15.055 1.00 98.44 179 ALA A CA 1
ATOM 1430 C C . ALA A 1 179 ? 7.783 -12.108 -15.862 1.00 98.44 179 ALA A C 1
ATOM 1432 O O . ALA A 1 179 ? 7.881 -12.152 -17.088 1.00 98.44 179 ALA A O 1
ATOM 1433 N N . THR A 1 180 ? 7.262 -13.116 -15.167 1.00 98.50 180 THR A N 1
ATOM 1434 C CA . THR A 1 180 ? 6.770 -14.358 -15.779 1.00 98.50 180 THR A CA 1
ATOM 1435 C C . THR A 1 180 ? 5.358 -14.663 -15.304 1.00 98.50 180 THR A C 1
ATOM 1437 O O . THR A 1 180 ? 4.888 -14.096 -14.322 1.00 98.50 180 THR A O 1
ATOM 1440 N N . SER A 1 181 ? 4.681 -15.610 -15.953 1.00 97.50 181 SER A N 1
ATOM 1441 C CA . SER A 1 181 ? 3.342 -16.038 -15.531 1.00 97.50 181 SER A CA 1
ATOM 1442 C C . SER A 1 181 ? 3.299 -16.674 -14.140 1.00 97.50 181 SER A C 1
ATOM 1444 O O . SER A 1 181 ? 2.235 -16.728 -13.539 1.00 97.50 181 SER A O 1
ATOM 1446 N N . MET A 1 182 ? 4.427 -17.202 -13.649 1.00 97.69 182 MET A N 1
ATOM 1447 C CA . MET A 1 182 ? 4.524 -17.814 -12.318 1.00 97.69 182 MET A CA 1
ATOM 1448 C C . MET A 1 182 ? 4.938 -16.814 -11.237 1.00 97.69 182 MET A C 1
ATOM 1450 O O . MET A 1 182 ? 4.600 -17.006 -10.071 1.00 97.69 182 MET A O 1
ATOM 1454 N N . ILE A 1 183 ? 5.711 -15.796 -11.624 1.00 98.50 183 ILE A N 1
ATOM 1455 C CA . ILE A 1 183 ? 6.243 -14.759 -10.740 1.00 98.50 183 ILE A CA 1
ATOM 1456 C C . ILE A 1 183 ? 6.035 -13.409 -11.442 1.00 98.50 183 ILE A C 1
ATOM 1458 O O . ILE A 1 183 ? 6.949 -12.915 -12.117 1.00 98.50 183 ILE A O 1
ATOM 1462 N N . PRO A 1 184 ? 4.823 -12.836 -11.366 1.00 98.69 184 PRO A N 1
ATOM 1463 C CA . PRO A 1 184 ? 4.565 -11.500 -11.871 1.00 98.69 184 PRO A CA 1
ATOM 1464 C C . PRO A 1 184 ? 5.269 -10.443 -11.015 1.00 98.69 184 PRO A C 1
ATOM 1466 O O . PRO A 1 184 ? 5.611 -10.662 -9.846 1.00 98.69 184 PRO A O 1
ATOM 1469 N N . VAL A 1 185 ? 5.461 -9.270 -11.611 1.00 98.75 185 VAL A N 1
ATOM 1470 C CA . VAL A 1 185 ? 6.129 -8.131 -10.974 1.00 98.75 185 VAL A CA 1
ATOM 1471 C C . VAL A 1 185 ? 5.120 -7.007 -10.767 1.00 98.75 185 VAL A C 1
ATOM 1473 O O . VAL A 1 185 ? 4.410 -6.627 -11.692 1.00 98.75 185 VAL A O 1
ATOM 1476 N N . VAL A 1 186 ? 5.069 -6.446 -9.564 1.00 98.75 186 VAL A N 1
ATOM 1477 C CA . VAL A 1 186 ? 4.412 -5.168 -9.279 1.00 98.75 186 VAL A CA 1
ATOM 1478 C C . VAL A 1 186 ? 5.507 -4.114 -9.204 1.00 98.75 186 VAL A C 1
ATOM 1480 O O . VAL A 1 186 ? 6.326 -4.140 -8.290 1.00 98.75 186 VAL A O 1
ATOM 1483 N N . TYR A 1 187 ? 5.553 -3.213 -10.181 1.00 98.62 187 TYR A N 1
ATOM 1484 C CA . TYR A 1 187 ? 6.611 -2.217 -10.309 1.00 98.62 187 TYR A CA 1
ATOM 1485 C C . TYR A 1 187 ? 6.108 -0.817 -9.944 1.00 98.62 187 TYR A C 1
ATOM 1487 O O . TYR A 1 187 ? 5.345 -0.207 -10.690 1.00 98.62 187 TYR A O 1
ATOM 1495 N N . PHE A 1 188 ? 6.570 -0.284 -8.817 1.00 98.50 188 PHE A N 1
ATOM 1496 C CA . PHE A 1 188 ? 6.364 1.107 -8.429 1.00 98.50 188 PHE A CA 1
ATOM 1497 C C . PHE A 1 188 ? 7.348 2.024 -9.162 1.00 98.50 188 PHE A C 1
ATOM 1499 O O . PHE A 1 188 ? 8.556 1.971 -8.921 1.00 98.50 188 PHE A O 1
ATOM 1506 N N . LYS A 1 189 ? 6.829 2.883 -10.039 1.00 98.06 189 LYS A N 1
ATOM 1507 C CA . LYS A 1 189 ? 7.617 3.730 -10.937 1.00 98.06 189 LYS A CA 1
ATOM 1508 C C . LYS A 1 189 ? 7.317 5.214 -10.716 1.00 98.06 189 LYS A C 1
ATOM 1510 O O . LYS A 1 189 ? 6.153 5.598 -10.601 1.00 98.06 189 LYS A O 1
ATOM 1515 N N . SER A 1 190 ? 8.354 6.053 -10.703 1.00 97.38 190 SER A N 1
ATOM 1516 C CA . SER A 1 190 ? 8.189 7.514 -10.668 1.00 97.38 190 SER A CA 1
ATOM 1517 C C . SER A 1 190 ? 7.644 8.034 -12.003 1.00 97.38 190 SER A C 1
ATOM 1519 O O . SER A 1 190 ? 8.101 7.620 -13.072 1.00 97.38 190 SER A O 1
ATOM 1521 N N . SER A 1 191 ? 6.624 8.892 -11.964 1.00 97.50 191 SER A N 1
ATOM 1522 C CA . SER A 1 191 ? 5.969 9.456 -13.154 1.00 97.50 191 SER A CA 1
ATOM 1523 C C . SER A 1 191 ? 5.220 10.738 -12.805 1.00 97.50 191 SER A C 1
ATOM 1525 O O . SER A 1 191 ? 4.676 10.855 -11.716 1.00 97.50 191 SER A O 1
ATOM 1527 N N . ASP A 1 192 ? 5.069 11.669 -13.746 1.00 97.56 192 ASP A N 1
ATOM 1528 C CA . ASP A 1 192 ? 4.316 12.918 -13.526 1.00 97.56 192 ASP A CA 1
ATOM 1529 C C . ASP A 1 192 ? 2.801 12.700 -13.337 1.00 97.56 192 ASP A C 1
ATOM 1531 O O . ASP A 1 192 ? 2.046 13.637 -13.058 1.00 97.56 192 ASP A O 1
ATOM 1535 N N . ARG A 1 193 ? 2.315 11.472 -13.550 1.00 97.81 193 ARG A N 1
ATOM 1536 C CA . ARG A 1 193 ? 0.896 11.114 -13.487 1.00 97.81 193 ARG A CA 1
ATOM 1537 C C . ARG A 1 193 ? 0.686 9.863 -12.655 1.00 97.81 193 ARG A C 1
ATOM 1539 O O . ARG A 1 193 ? 1.541 8.993 -12.580 1.00 97.81 193 ARG A O 1
ATOM 1546 N N . ALA A 1 194 ? -0.502 9.782 -12.066 1.00 98.31 194 ALA A N 1
ATOM 1547 C CA . ALA A 1 194 ? -0.949 8.627 -11.308 1.00 98.31 194 ALA A CA 1
ATOM 1548 C C . ALA A 1 194 ? -1.689 7.649 -12.231 1.00 98.31 194 ALA A C 1
ATOM 1550 O O . ALA A 1 194 ? -2.781 7.973 -12.705 1.00 98.31 194 ALA A O 1
ATOM 1551 N N . MET A 1 195 ? -1.121 6.474 -12.499 1.00 98.31 195 MET A N 1
ATOM 1552 C CA . MET A 1 195 ? -1.787 5.440 -13.295 1.00 98.31 195 MET A CA 1
ATOM 1553 C C . MET A 1 195 ? -1.361 4.026 -12.917 1.00 98.31 195 MET A C 1
ATOM 1555 O O . MET A 1 195 ? -0.247 3.796 -12.456 1.00 98.31 195 MET A O 1
ATOM 1559 N N . ILE A 1 196 ? -2.254 3.072 -13.173 1.00 98.44 196 ILE A N 1
ATOM 1560 C CA . ILE A 1 196 ? -1.946 1.647 -13.116 1.00 98.44 196 ILE A CA 1
ATOM 1561 C C . ILE A 1 196 ? -2.038 1.110 -14.536 1.00 98.44 196 ILE A C 1
ATOM 1563 O O . ILE A 1 196 ? -3.046 1.302 -15.216 1.00 98.44 196 ILE A O 1
ATOM 1567 N N . LYS A 1 197 ? -0.980 0.453 -15.001 1.00 98.25 197 LYS A N 1
ATOM 1568 C CA . LYS A 1 197 ? -0.951 -0.167 -16.325 1.00 98.25 197 LYS A CA 1
ATOM 1569 C C . LYS A 1 197 ? -0.386 -1.573 -16.244 1.00 98.25 197 LYS A C 1
ATOM 1571 O O . LYS A 1 197 ? 0.443 -1.879 -15.391 1.00 98.25 197 LYS A O 1
ATOM 1576 N N . ARG A 1 198 ? -0.837 -2.421 -17.158 1.00 98.00 198 ARG A N 1
ATOM 1577 C CA . ARG A 1 198 ? -0.314 -3.771 -17.330 1.00 98.00 198 ARG A CA 1
ATOM 1578 C C . ARG A 1 198 ? 0.646 -3.790 -18.511 1.00 98.00 198 ARG A C 1
ATOM 1580 O O . ARG A 1 198 ? 0.316 -3.261 -19.569 1.00 98.00 198 ARG A O 1
ATOM 1587 N N . ASP A 1 199 ? 1.788 -4.434 -18.324 1.00 98.19 199 ASP A N 1
ATOM 1588 C CA . ASP A 1 199 ? 2.777 -4.707 -19.361 1.00 98.19 199 ASP A CA 1
ATOM 1589 C C . ASP A 1 199 ? 3.194 -6.183 -19.269 1.00 98.19 199 ASP A C 1
ATOM 1591 O O . ASP A 1 199 ? 3.994 -6.578 -18.421 1.00 98.19 199 ASP A O 1
ATOM 1595 N N . GLY A 1 200 ? 2.535 -7.044 -20.052 1.00 97.62 200 GLY A N 1
ATOM 1596 C CA . GLY A 1 200 ? 2.707 -8.498 -19.966 1.00 97.62 200 GLY A CA 1
ATOM 1597 C C . GLY A 1 200 ? 2.325 -9.067 -18.591 1.00 97.62 200 GLY A C 1
ATOM 1598 O O . GLY A 1 200 ? 1.154 -9.013 -18.195 1.00 97.62 200 GLY A O 1
ATOM 1599 N N . PHE A 1 201 ? 3.314 -9.627 -17.883 1.00 98.50 201 PHE A N 1
ATOM 1600 C CA . PHE A 1 201 ? 3.185 -10.129 -16.505 1.00 98.50 201 PHE A CA 1
ATOM 1601 C C . PHE A 1 201 ? 3.615 -9.109 -15.437 1.00 98.50 201 PHE A C 1
ATOM 1603 O O . PHE A 1 201 ? 3.771 -9.451 -14.264 1.00 98.50 201 PHE A O 1
ATOM 1610 N N . CYS A 1 202 ? 3.812 -7.853 -15.839 1.00 98.69 202 CYS A N 1
ATOM 1611 C CA . CYS A 1 202 ? 4.143 -6.744 -14.960 1.00 98.69 202 CYS A CA 1
ATOM 1612 C C . CYS A 1 202 ? 2.926 -5.830 -14.757 1.00 98.69 202 CYS A C 1
ATOM 1614 O O . CYS A 1 202 ? 2.229 -5.474 -15.711 1.00 98.69 202 CYS A O 1
ATOM 1616 N N . VAL A 1 203 ? 2.682 -5.409 -13.519 1.00 98.69 203 VAL A N 1
ATOM 1617 C CA . VAL A 1 203 ? 1.732 -4.347 -13.172 1.00 98.69 203 VAL A CA 1
ATOM 1618 C C . VAL A 1 203 ? 2.534 -3.138 -12.723 1.00 98.69 203 VAL A C 1
ATOM 1620 O O . VAL A 1 203 ? 3.171 -3.163 -11.674 1.00 98.69 203 VAL A O 1
ATOM 1623 N N . VAL A 1 204 ? 2.518 -2.076 -13.522 1.00 98.62 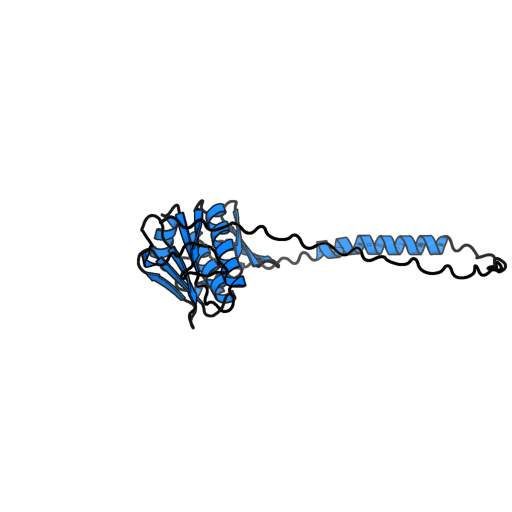204 VAL A N 1
ATOM 1624 C CA . VAL A 1 204 ? 3.273 -0.851 -13.258 1.00 98.62 204 VAL A CA 1
ATOM 1625 C C . VAL A 1 204 ? 2.362 0.167 -12.577 1.00 98.62 204 VAL A C 1
ATOM 1627 O O . VAL A 1 204 ? 1.337 0.567 -13.135 1.00 98.62 204 VAL A O 1
ATOM 1630 N N . LEU A 1 205 ? 2.753 0.581 -11.375 1.00 98.62 205 LEU A N 1
ATOM 1631 C CA . LEU A 1 205 ? 2.122 1.618 -10.566 1.00 98.62 205 LEU A CA 1
ATOM 1632 C C . LEU A 1 205 ? 2.933 2.907 -10.733 1.00 98.62 205 LEU A C 1
ATOM 1634 O O . LEU A 1 205 ? 3.958 3.097 -10.082 1.00 98.62 205 LEU A O 1
ATOM 1638 N N . GLU A 1 206 ? 2.496 3.773 -11.640 1.00 98.44 206 GLU A N 1
ATOM 1639 C CA . GLU A 1 206 ? 3.138 5.059 -11.905 1.00 98.44 206 GLU A CA 1
ATOM 1640 C C . GLU A 1 206 ? 2.580 6.130 -10.972 1.00 98.44 206 GLU A C 1
ATOM 1642 O O . GLU A 1 206 ? 1.372 6.369 -10.981 1.00 98.44 206 GLU A O 1
ATOM 1647 N N . ALA A 1 207 ? 3.432 6.781 -10.181 1.00 98.25 207 ALA A N 1
ATOM 1648 C CA . ALA A 1 207 ? 3.008 7.785 -9.209 1.00 98.25 207 ALA A CA 1
ATOM 1649 C C . ALA A 1 207 ? 3.927 9.023 -9.194 1.00 98.25 207 ALA A C 1
ATOM 1651 O O . ALA A 1 207 ? 5.144 8.865 -9.272 1.00 98.25 207 ALA A O 1
ATOM 1652 N N . PRO A 1 208 ? 3.367 10.236 -8.999 1.00 97.69 208 PRO A N 1
ATOM 1653 C CA . PRO A 1 208 ? 4.148 11.469 -8.847 1.00 97.69 208 PRO A CA 1
ATOM 1654 C C . PRO A 1 208 ? 4.710 11.673 -7.443 1.00 97.69 208 PRO A C 1
ATOM 1656 O O . PRO A 1 208 ? 5.651 12.432 -7.256 1.00 97.69 208 PRO A O 1
ATOM 1659 N N . THR A 1 209 ? 4.110 11.049 -6.429 1.00 97.62 209 THR A N 1
ATOM 1660 C CA . THR A 1 209 ? 4.509 11.202 -5.024 1.00 97.62 209 THR A CA 1
ATOM 1661 C C . THR A 1 209 ? 4.316 9.892 -4.275 1.00 97.62 209 THR A C 1
ATOM 1663 O O . THR A 1 209 ? 3.479 9.073 -4.664 1.00 97.62 209 THR A O 1
ATOM 1666 N N . GLY A 1 210 ? 5.041 9.703 -3.170 1.00 96.62 210 GLY A N 1
ATOM 1667 C CA . GLY A 1 210 ? 4.937 8.486 -2.364 1.00 96.62 210 GLY A CA 1
ATOM 1668 C C . GLY A 1 210 ? 3.541 8.299 -1.759 1.00 96.62 210 GLY A C 1
ATOM 1669 O O . GLY A 1 210 ? 2.995 7.199 -1.763 1.00 96.62 210 GLY A O 1
ATOM 1670 N N . VAL A 1 211 ? 2.875 9.398 -1.380 1.00 97.00 211 VAL A N 1
ATOM 1671 C CA . VAL A 1 211 ? 1.455 9.380 -0.979 1.00 97.00 211 VAL A CA 1
ATOM 1672 C C . VAL A 1 211 ? 0.565 8.840 -2.098 1.00 97.00 211 VAL A C 1
ATOM 1674 O O . VAL A 1 211 ? -0.359 8.076 -1.838 1.00 97.00 211 VAL A O 1
ATOM 1677 N N . THR A 1 212 ? 0.832 9.208 -3.352 1.00 98.12 212 THR A N 1
ATOM 1678 C CA . THR A 1 212 ? 0.063 8.688 -4.488 1.00 98.12 212 THR A CA 1
ATOM 1679 C C . THR A 1 212 ? 0.356 7.210 -4.728 1.00 98.12 212 THR A C 1
ATOM 1681 O O . THR A 1 212 ? -0.576 6.464 -5.017 1.00 98.12 212 THR A O 1
ATOM 1684 N N . ALA A 1 213 ? 1.600 6.765 -4.529 1.00 98.12 213 ALA A N 1
ATOM 1685 C CA . ALA A 1 213 ? 1.959 5.350 -4.585 1.00 98.12 213 ALA A CA 1
ATOM 1686 C C . ALA A 1 213 ? 1.177 4.515 -3.553 1.00 98.12 213 ALA A C 1
ATOM 1688 O O . ALA A 1 213 ? 0.662 3.456 -3.909 1.00 98.12 213 ALA A O 1
ATOM 1689 N N . LEU A 1 214 ? 0.978 5.025 -2.329 1.00 98.06 214 LEU A N 1
ATOM 1690 C CA . LEU A 1 214 ? 0.098 4.396 -1.329 1.00 98.06 214 LEU A CA 1
ATOM 1691 C C . LEU A 1 214 ? -1.350 4.275 -1.830 1.00 98.06 214 LEU A C 1
ATOM 1693 O O . LEU A 1 214 ? -1.968 3.225 -1.667 1.00 98.06 214 LEU A O 1
ATOM 1697 N N . LYS A 1 215 ? -1.883 5.299 -2.514 1.00 98.38 215 LYS A N 1
ATOM 1698 C CA . LYS A 1 215 ? -3.239 5.231 -3.096 1.00 98.38 215 LYS A CA 1
ATOM 1699 C C . LYS A 1 215 ? -3.357 4.178 -4.200 1.00 98.38 215 LYS A C 1
ATOM 1701 O O . LYS A 1 215 ? -4.376 3.498 -4.295 1.00 98.38 215 LYS A O 1
ATOM 1706 N N . LEU A 1 216 ? -2.333 4.053 -5.047 1.00 98.56 216 LEU A N 1
ATOM 1707 C CA . LEU A 1 216 ? -2.298 3.040 -6.108 1.00 98.56 216 LEU A CA 1
ATOM 1708 C C . LEU A 1 216 ? -2.148 1.629 -5.534 1.00 98.56 216 LEU A C 1
ATOM 1710 O O . LEU A 1 216 ? -2.801 0.710 -6.026 1.00 98.56 216 LEU A O 1
ATOM 1714 N N . LYS A 1 217 ? -1.355 1.474 -4.465 1.00 98.38 217 LYS A N 1
ATOM 1715 C CA . LYS A 1 217 ? -1.271 0.238 -3.676 1.00 98.38 217 LYS A CA 1
ATOM 1716 C C . LYS A 1 217 ? -2.645 -0.156 -3.151 1.00 98.38 217 LYS A C 1
ATOM 1718 O O . LYS A 1 217 ? -3.088 -1.269 -3.411 1.00 98.38 217 LYS A O 1
ATOM 1723 N N . ASP A 1 218 ? -3.348 0.764 -2.492 1.00 98.56 218 ASP A N 1
ATOM 1724 C CA . ASP A 1 218 ? -4.688 0.499 -1.961 1.00 98.56 218 ASP A CA 1
ATOM 1725 C C . ASP A 1 218 ? -5.662 0.093 -3.077 1.00 98.56 218 ASP A C 1
ATOM 1727 O O . ASP A 1 218 ? -6.386 -0.889 -2.932 1.00 98.56 218 ASP A O 1
ATOM 1731 N N . ARG A 1 219 ? -5.648 0.781 -4.233 1.00 98.44 219 ARG A N 1
ATOM 1732 C CA . ARG A 1 219 ? -6.476 0.403 -5.395 1.00 98.44 219 ARG A CA 1
ATOM 1733 C C . ARG A 1 219 ? -6.180 -1.013 -5.887 1.00 98.44 219 ARG A C 1
ATOM 1735 O O . ARG A 1 219 ? -7.119 -1.739 -6.228 1.00 98.44 219 ARG A O 1
ATOM 1742 N N . LEU A 1 220 ? -4.901 -1.383 -5.961 1.00 98.56 220 LEU A N 1
ATOM 1743 C CA . LEU A 1 220 ? -4.481 -2.722 -6.362 1.00 98.56 220 LEU A CA 1
ATOM 1744 C C . LEU A 1 220 ? -5.021 -3.763 -5.381 1.00 98.56 220 LEU A C 1
ATOM 1746 O O . LEU A 1 220 ? -5.658 -4.727 -5.800 1.00 98.56 220 LEU A O 1
ATOM 1750 N N . VAL A 1 221 ? -4.840 -3.533 -4.082 1.00 98.44 221 VAL A N 1
ATOM 1751 C CA . VAL A 1 221 ? -5.276 -4.463 -3.037 1.00 98.44 221 VAL A CA 1
ATOM 1752 C C . VAL A 1 221 ? -6.803 -4.549 -2.960 1.00 98.44 221 VAL A C 1
ATOM 1754 O O . VAL A 1 221 ? -7.330 -5.651 -2.835 1.00 98.44 221 VAL A O 1
ATOM 1757 N N . TYR A 1 222 ? -7.546 -3.456 -3.171 1.00 98.50 222 TYR A N 1
ATOM 1758 C CA . TYR A 1 222 ? -9.007 -3.514 -3.325 1.00 98.50 222 TYR A CA 1
ATOM 1759 C C . TYR A 1 222 ? -9.443 -4.453 -4.459 1.00 98.50 222 TYR A C 1
ATOM 1761 O O . TYR A 1 222 ? -10.393 -5.219 -4.282 1.00 98.50 222 TYR A O 1
ATOM 1769 N N . GLY A 1 223 ? -8.725 -4.440 -5.588 1.00 98.19 223 GLY A N 1
ATOM 1770 C CA . GLY A 1 223 ? -8.924 -5.397 -6.682 1.00 98.19 223 GLY A CA 1
ATOM 1771 C C . GLY A 1 223 ? -8.621 -6.835 -6.272 1.00 98.19 223 GLY A C 1
ATOM 1772 O O . GLY A 1 223 ? -9.416 -7.759 -6.480 1.00 98.19 223 GLY A O 1
ATOM 1773 N N . MET A 1 224 ? -7.488 -7.022 -5.602 1.00 97.94 224 MET A N 1
ATOM 1774 C CA . MET A 1 224 ? -7.046 -8.322 -5.105 1.00 97.94 224 MET A CA 1
ATOM 1775 C C . MET A 1 224 ? -8.001 -8.917 -4.057 1.00 97.94 224 MET A C 1
ATOM 1777 O O . MET A 1 224 ? -8.199 -10.125 -4.036 1.00 97.94 224 MET A O 1
ATOM 1781 N N . LEU A 1 225 ? -8.681 -8.101 -3.253 1.00 97.62 225 LEU A N 1
ATOM 1782 C CA . LEU A 1 225 ? -9.684 -8.568 -2.289 1.00 97.62 225 LEU A CA 1
ATOM 1783 C C . LEU A 1 225 ? -11.086 -8.746 -2.891 1.00 97.62 225 LEU A C 1
ATOM 1785 O O . LEU A 1 225 ? -11.968 -9.282 -2.227 1.00 97.62 225 LEU A O 1
ATOM 1789 N N . GLY A 1 226 ? -11.307 -8.315 -4.139 1.00 97.31 226 GLY A N 1
ATOM 1790 C CA . GLY A 1 226 ? -12.626 -8.364 -4.780 1.00 97.31 226 GLY A CA 1
ATOM 1791 C C . GLY A 1 226 ? -13.612 -7.317 -4.252 1.00 97.31 226 GLY A C 1
ATOM 1792 O O . GLY A 1 226 ? -14.812 -7.452 -4.459 1.00 97.31 226 GLY A O 1
ATOM 1793 N N . ILE A 1 227 ? -13.121 -6.268 -3.583 1.00 97.62 227 ILE A N 1
ATOM 1794 C CA . ILE A 1 227 ? -13.947 -5.125 -3.161 1.00 97.62 227 ILE A CA 1
ATOM 1795 C C . ILE A 1 227 ? -14.294 -4.246 -4.373 1.00 97.62 227 ILE A C 1
ATOM 1797 O O . ILE A 1 227 ? -15.359 -3.629 -4.427 1.00 97.62 227 ILE A O 1
ATOM 1801 N N . MET A 1 228 ? -13.382 -4.167 -5.345 1.00 95.62 228 MET A N 1
ATOM 1802 C CA . MET A 1 228 ? -13.518 -3.345 -6.543 1.00 95.62 228 MET A CA 1
ATOM 1803 C C . MET A 1 228 ? -13.025 -4.116 -7.765 1.00 95.62 228 MET A C 1
ATOM 1805 O O . MET A 1 228 ? -11.936 -4.674 -7.724 1.00 95.62 228 MET A O 1
ATOM 1809 N N . GLU A 1 229 ? -13.793 -4.104 -8.848 1.00 87.94 229 GLU A N 1
ATOM 1810 C CA . GLU A 1 229 ? -13.359 -4.583 -10.167 1.00 87.94 229 GLU A CA 1
ATOM 1811 C C . GLU A 1 229 ? -12.811 -3.397 -10.963 1.00 87.94 229 GLU A C 1
ATOM 1813 O O . GLU A 1 229 ? -13.544 -2.392 -11.107 1.00 87.94 229 GLU A O 1
#

Nearest PDB structures (foldseek):
  5f4b-assembly1_A-2  TM=5.484E-01  e=1.480E-01  Brucella abortus 2308
  5f4b-assembly1_B-2  TM=5.443E-01  e=1.480E-01  Brucella abortus 2308
  1zwk-assembly1_A  TM=4.608E-01  e=1.889E-01  Pseudomonas aeruginosa
  7eor-assembly1_A  TM=3.816E-01  e=8.820E+00  Homo sapiens

Solvent-accessible surface area (backbone atoms only — not comparable to full-atom values): 13638 Å² total; per-residue (Å²): 139,86,83,84,82,79,88,78,83,84,83,78,83,80,79,77,82,79,84,79,77,79,80,83,84,74,85,85,74,83,79,76,81,72,83,81,73,83,70,78,79,56,57,67,59,55,50,52,52,52,53,53,53,52,49,52,58,57,51,52,56,51,55,59,64,74,59,65,65,79,54,73,59,47,78,52,92,91,38,60,31,34,61,52,101,86,26,33,33,35,68,61,88,92,47,77,48,76,26,86,51,56,70,80,71,28,64,78,52,61,62,61,63,70,56,38,52,52,56,70,74,23,59,36,36,34,44,18,34,45,86,84,42,93,43,53,66,45,40,50,49,35,54,50,51,52,31,52,53,34,32,77,71,71,66,25,46,55,44,72,27,19,57,54,92,44,95,87,53,94,49,56,70,41,50,59,90,68,28,33,87,64,40,28,25,40,35,42,35,74,34,97,49,78,44,51,48,76,53,91,41,14,39,37,40,28,17,67,42,24,71,49,38,34,37,49,46,41,37,50,49,35,34,68,71,65,69,40,123